Protein AF-A0A9D4HNN9-F1 (afdb_monomer_lite)

Structure (mmCIF, N/CA/C/O backbone):
data_AF-A0A9D4HNN9-F1
#
_entry.id   AF-A0A9D4HNN9-F1
#
loop_
_atom_site.group_PDB
_atom_site.id
_atom_site.type_symbol
_atom_site.label_atom_id
_atom_site.label_alt_id
_atom_site.label_comp_id
_atom_site.label_asym_id
_atom_site.label_entity_id
_atom_site.label_seq_id
_atom_site.pdbx_PDB_ins_code
_atom_site.Cartn_x
_atom_site.Cartn_y
_atom_site.Cartn_z
_atom_site.occupancy
_atom_site.B_iso_or_equiv
_atom_site.auth_seq_id
_atom_site.auth_comp_id
_atom_site.auth_asym_id
_atom_site.auth_atom_id
_atom_site.pdbx_PDB_model_num
ATOM 1 N N . MET A 1 1 ? 90.593 6.067 -93.802 1.00 43.50 1 MET A N 1
ATOM 2 C CA . MET A 1 1 ? 90.592 6.750 -92.489 1.00 43.50 1 MET A CA 1
ATOM 3 C C . MET A 1 1 ? 89.189 7.286 -92.231 1.00 43.50 1 MET A C 1
ATOM 5 O O . MET A 1 1 ? 88.700 7.978 -93.109 1.00 43.50 1 MET A O 1
ATOM 9 N N . HIS A 1 2 ? 88.611 6.970 -91.057 1.00 46.69 2 HIS A N 1
ATOM 10 C CA . HIS A 1 2 ? 87.335 7.466 -90.479 1.00 46.69 2 HIS A CA 1
ATOM 11 C C . HIS A 1 2 ? 86.007 7.156 -91.223 1.00 46.69 2 HIS A C 1
ATOM 13 O O . HIS A 1 2 ? 85.993 7.156 -92.446 1.00 46.69 2 HIS A O 1
ATOM 19 N N . PRO A 1 3 ? 84.842 7.061 -90.536 1.00 52.50 3 PRO A N 1
ATOM 20 C CA . PRO A 1 3 ? 84.505 6.389 -89.262 1.00 52.50 3 PRO A CA 1
ATOM 21 C C . PRO A 1 3 ? 83.253 5.473 -89.366 1.00 52.50 3 PRO A C 1
ATOM 23 O O . PRO A 1 3 ? 82.309 5.783 -90.081 1.00 52.50 3 PRO A O 1
ATOM 26 N N . PHE A 1 4 ? 83.164 4.423 -88.538 1.00 50.00 4 PHE A N 1
ATOM 27 C CA . PHE A 1 4 ? 81.966 3.560 -88.396 1.00 50.00 4 PHE A CA 1
ATOM 28 C C . PHE A 1 4 ? 81.288 3.658 -87.009 1.00 50.00 4 PHE A C 1
ATOM 30 O O . PHE A 1 4 ? 80.649 2.720 -86.549 1.00 50.00 4 PHE A O 1
ATOM 37 N N . ILE A 1 5 ? 81.421 4.794 -86.314 1.00 51.44 5 ILE A N 1
ATOM 38 C CA . ILE A 1 5 ? 80.985 4.935 -84.905 1.00 51.44 5 ILE A CA 1
ATOM 39 C C . ILE A 1 5 ? 79.632 5.675 -84.763 1.00 51.44 5 ILE A C 1
ATOM 41 O O . ILE A 1 5 ? 79.111 5.842 -83.668 1.00 51.44 5 ILE A O 1
ATOM 45 N N . HIS A 1 6 ? 79.004 6.106 -85.860 1.00 51.75 6 HIS A N 1
ATOM 46 C CA . HIS A 1 6 ? 77.867 7.035 -85.792 1.00 51.75 6 HIS A CA 1
ATOM 47 C C . HIS A 1 6 ? 76.426 6.447 -85.756 1.00 51.75 6 HIS A C 1
ATOM 49 O O . HIS A 1 6 ? 75.545 7.170 -85.291 1.00 51.75 6 HIS A O 1
ATOM 55 N N . PRO A 1 7 ? 76.095 5.195 -86.162 1.00 52.34 7 PRO A N 1
ATOM 56 C CA . PRO A 1 7 ? 74.680 4.776 -86.188 1.00 52.34 7 PRO A CA 1
ATOM 57 C C . PRO A 1 7 ? 74.116 4.255 -84.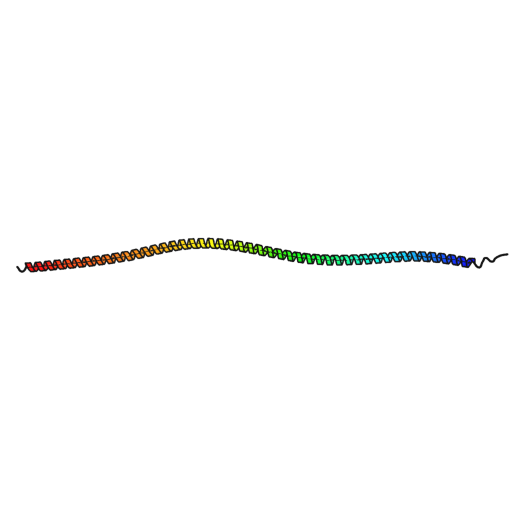852 1.00 52.34 7 PRO A C 1
ATOM 59 O O . PRO A 1 7 ? 72.903 4.242 -84.667 1.00 52.34 7 PRO A O 1
ATOM 62 N N . SER A 1 8 ? 74.961 3.801 -83.922 1.00 57.00 8 SER A N 1
ATOM 63 C CA . SER A 1 8 ? 74.547 2.985 -82.761 1.00 57.00 8 SER A CA 1
ATOM 64 C C . SER A 1 8 ? 74.561 3.716 -81.413 1.00 57.00 8 SER A C 1
ATOM 66 O O . SER A 1 8 ? 73.919 3.272 -80.459 1.00 57.00 8 SER A O 1
ATOM 68 N N . ILE A 1 9 ? 75.234 4.863 -81.318 1.00 57.31 9 ILE A N 1
ATOM 69 C CA . ILE A 1 9 ? 75.340 5.636 -80.069 1.00 57.31 9 ILE A CA 1
ATOM 70 C C . ILE A 1 9 ? 74.068 6.457 -79.817 1.00 57.31 9 ILE A C 1
ATOM 72 O O . ILE A 1 9 ? 73.568 6.508 -78.695 1.00 57.31 9 ILE A O 1
ATOM 76 N N . HIS A 1 10 ? 73.495 7.044 -80.869 1.00 59.66 10 HIS A N 1
ATOM 77 C CA . HIS A 1 10 ? 72.316 7.903 -80.763 1.00 59.66 10 HIS A CA 1
ATOM 78 C C . HIS A 1 10 ? 71.049 7.160 -80.282 1.00 59.66 10 HIS A C 1
ATOM 80 O O . HIS A 1 10 ? 70.405 7.645 -79.349 1.00 59.66 10 HIS A O 1
ATOM 86 N N . PRO A 1 11 ? 70.705 5.960 -80.802 1.00 65.94 11 PRO A N 1
ATOM 87 C CA . PRO A 1 11 ? 69.577 5.188 -80.284 1.00 65.94 11 PRO A CA 1
ATOM 88 C C . PRO A 1 11 ? 69.806 4.740 -78.838 1.00 65.94 11 PRO A C 1
ATOM 90 O O . PRO A 1 11 ? 68.889 4.798 -78.028 1.00 65.94 11 PRO A O 1
ATOM 93 N N . SER A 1 12 ? 71.031 4.344 -78.483 1.00 70.44 12 SER A N 1
ATOM 94 C CA . SER A 1 12 ? 71.366 3.825 -77.150 1.00 70.44 12 SER A CA 1
ATOM 95 C C . SER A 1 12 ? 71.261 4.898 -76.061 1.00 70.44 12 SER A C 1
ATOM 97 O O . SER A 1 12 ? 70.660 4.658 -75.016 1.00 70.44 12 SER A O 1
ATOM 99 N N . ILE A 1 13 ? 71.774 6.105 -76.328 1.00 71.38 13 ILE A N 1
ATOM 100 C CA . ILE A 1 13 ? 71.651 7.253 -75.417 1.00 71.38 13 ILE A CA 1
ATOM 101 C C . ILE A 1 13 ? 70.188 7.685 -75.296 1.00 71.38 13 ILE A C 1
ATOM 103 O O . ILE A 1 13 ? 69.703 7.883 -74.184 1.00 71.38 13 ILE A O 1
ATOM 107 N N . HIS A 1 14 ? 69.463 7.771 -76.416 1.00 74.25 14 HIS A N 1
ATOM 108 C CA . HIS A 1 14 ? 68.037 8.091 -76.401 1.00 74.25 14 HIS A CA 1
ATOM 109 C C . HIS A 1 14 ? 67.243 7.076 -75.570 1.00 74.25 14 HIS A C 1
ATOM 111 O O . HIS A 1 14 ? 66.433 7.461 -74.733 1.00 74.25 14 HIS A O 1
ATOM 117 N N . THR A 1 15 ? 67.513 5.781 -75.744 1.00 73.94 15 THR A N 1
ATOM 118 C CA . THR A 1 15 ? 66.824 4.716 -75.006 1.00 73.94 15 THR A CA 1
ATOM 119 C C . THR A 1 15 ? 67.153 4.771 -73.518 1.00 73.94 15 THR A C 1
ATOM 121 O O . THR A 1 15 ? 66.241 4.643 -72.713 1.00 73.94 15 THR A O 1
ATOM 124 N N . TYR A 1 16 ? 68.413 5.014 -73.139 1.00 80.00 16 TYR A N 1
ATOM 125 C CA . TYR A 1 16 ? 68.833 5.128 -71.738 1.00 80.00 16 TYR A CA 1
ATOM 126 C C . TYR A 1 16 ? 68.235 6.352 -71.037 1.00 80.00 16 TYR A C 1
ATOM 128 O O . TYR A 1 16 ? 67.753 6.249 -69.910 1.00 80.00 16 TYR A O 1
ATOM 136 N N . ILE A 1 17 ? 68.245 7.513 -71.695 1.00 76.06 17 ILE A N 1
ATOM 137 C CA . ILE A 1 17 ? 67.646 8.737 -71.153 1.00 76.06 17 ILE A CA 1
ATOM 138 C C . ILE A 1 17 ? 66.132 8.557 -71.038 1.00 76.06 17 ILE A C 1
ATOM 140 O O . ILE A 1 17 ? 65.565 8.831 -69.984 1.00 76.06 17 ILE A O 1
ATOM 144 N N . HIS A 1 18 ? 65.485 8.038 -72.084 1.00 82.38 18 HIS A N 1
ATOM 145 C CA . HIS A 1 18 ? 64.049 7.794 -72.081 1.00 82.38 18 HIS A CA 1
ATOM 146 C C . HIS A 1 18 ? 63.647 6.805 -70.985 1.00 82.38 18 HIS A C 1
ATOM 148 O O . HIS A 1 18 ? 62.720 7.088 -70.236 1.00 82.38 18 HIS A O 1
ATOM 154 N N . THR A 1 19 ? 64.337 5.669 -70.843 1.00 79.69 19 THR A N 1
ATOM 155 C CA . THR A 1 19 ? 63.993 4.683 -69.811 1.00 79.69 19 THR A CA 1
ATOM 156 C C . THR A 1 19 ? 64.224 5.220 -68.414 1.00 79.69 19 THR A C 1
ATOM 158 O O . THR A 1 19 ? 63.311 5.083 -67.616 1.00 79.69 19 THR A O 1
ATOM 161 N N . ASN A 1 20 ? 65.358 5.869 -68.122 1.00 82.75 20 ASN A N 1
ATOM 162 C CA . ASN A 1 20 ? 65.636 6.400 -66.782 1.00 82.75 20 ASN A CA 1
ATOM 163 C C . ASN A 1 20 ? 64.710 7.553 -66.396 1.00 82.75 20 ASN A C 1
ATOM 165 O O . ASN A 1 20 ? 64.228 7.598 -65.267 1.00 82.75 20 ASN A O 1
ATOM 169 N N . ILE A 1 21 ? 64.436 8.479 -67.319 1.00 80.12 21 ILE A N 1
ATOM 170 C CA . ILE A 1 21 ? 63.484 9.564 -67.064 1.00 80.12 21 ILE A CA 1
ATOM 171 C C . ILE A 1 21 ? 62.084 8.980 -66.886 1.00 80.12 21 ILE A C 1
ATOM 173 O O . ILE A 1 21 ? 61.394 9.341 -65.937 1.00 80.12 21 ILE A O 1
ATOM 177 N N . HIS A 1 22 ? 61.677 8.040 -67.741 1.00 84.12 22 HIS A N 1
ATOM 178 C CA . HIS A 1 22 ? 60.377 7.393 -67.629 1.00 84.12 22 HIS A CA 1
ATOM 179 C C . HIS A 1 22 ? 60.242 6.613 -66.319 1.00 84.12 22 HIS A C 1
ATOM 181 O O . HIS A 1 22 ? 59.242 6.779 -65.634 1.00 84.12 22 HIS A O 1
ATOM 187 N N . THR A 1 23 ? 61.219 5.794 -65.919 1.00 82.31 23 THR A N 1
ATOM 188 C CA . THR A 1 23 ? 61.151 5.070 -64.642 1.00 82.31 23 THR A CA 1
ATOM 189 C C . THR A 1 23 ? 61.208 6.011 -63.457 1.00 82.31 23 THR A C 1
ATOM 191 O O . THR A 1 23 ? 60.440 5.796 -62.528 1.00 82.31 23 THR A O 1
ATOM 194 N N . TYR A 1 24 ? 62.037 7.055 -63.467 1.00 84.75 24 TYR A N 1
ATOM 195 C CA . TYR A 1 24 ? 62.094 8.017 -62.365 1.00 84.75 24 TYR A CA 1
ATOM 196 C C . TYR A 1 24 ? 60.776 8.779 -62.215 1.00 84.75 24 TYR A C 1
ATOM 198 O O . TYR A 1 24 ? 60.197 8.801 -61.133 1.00 84.75 24 TYR A O 1
ATOM 206 N N . ILE A 1 25 ? 60.254 9.340 -63.308 1.00 80.88 25 ILE A N 1
ATOM 207 C CA . ILE A 1 25 ? 58.973 10.049 -63.305 1.00 80.88 25 ILE A CA 1
ATOM 208 C C . ILE A 1 25 ? 57.852 9.092 -62.913 1.00 80.88 25 ILE A C 1
ATOM 210 O O . ILE A 1 25 ? 57.075 9.404 -62.017 1.00 80.88 25 ILE A O 1
ATOM 214 N N . HIS A 1 26 ? 57.786 7.909 -63.524 1.00 85.25 26 HIS A N 1
ATOM 215 C CA . HIS A 1 26 ? 56.746 6.934 -63.226 1.00 85.25 26 HIS A CA 1
ATOM 216 C C . HIS A 1 26 ? 56.812 6.480 -61.771 1.00 85.25 26 HIS A C 1
ATOM 218 O O . HIS A 1 26 ? 55.796 6.491 -61.095 1.00 85.25 26 HIS A O 1
ATOM 224 N N . THR A 1 27 ? 57.978 6.098 -61.251 1.00 83.06 27 THR A N 1
ATOM 225 C CA . THR A 1 27 ? 58.096 5.639 -59.860 1.00 83.06 27 THR A CA 1
ATOM 226 C C . THR A 1 27 ? 57.842 6.762 -58.873 1.00 83.06 27 THR A C 1
ATOM 228 O O . THR A 1 27 ? 57.095 6.539 -57.928 1.00 83.06 27 THR A O 1
ATOM 231 N N . TYR A 1 28 ? 58.377 7.964 -59.088 1.00 84.06 28 TYR A N 1
ATOM 232 C CA . TYR A 1 28 ? 58.162 9.096 -58.190 1.00 84.06 28 TYR A CA 1
ATOM 233 C C . TYR A 1 28 ? 56.698 9.536 -58.183 1.00 84.06 28 TYR A C 1
ATOM 235 O O . TYR A 1 28 ? 56.087 9.617 -57.122 1.00 84.06 28 TYR A O 1
ATOM 243 N N . ILE A 1 29 ? 56.101 9.745 -59.359 1.00 80.81 29 ILE A N 1
ATOM 244 C CA . ILE A 1 29 ? 54.693 10.133 -59.473 1.00 80.81 29 ILE A CA 1
ATOM 245 C C . ILE A 1 29 ? 53.802 9.019 -58.936 1.00 80.81 29 ILE A C 1
ATOM 247 O O . ILE A 1 29 ? 52.932 9.290 -58.117 1.00 80.81 29 ILE A O 1
ATOM 251 N N . HIS A 1 30 ? 54.028 7.767 -59.334 1.00 83.81 30 HIS A N 1
ATOM 252 C CA . HIS A 1 30 ? 53.215 6.651 -58.867 1.00 83.81 30 HIS A CA 1
ATOM 253 C C . HIS A 1 30 ? 53.331 6.483 -57.356 1.00 83.81 30 HIS A C 1
ATOM 255 O O . HIS A 1 30 ? 52.314 6.379 -56.691 1.00 83.81 30 HIS A O 1
ATOM 261 N N . THR A 1 31 ? 54.534 6.471 -56.779 1.00 82.75 31 THR A N 1
ATOM 262 C CA . THR A 1 31 ? 54.685 6.309 -55.326 1.00 82.75 31 THR A CA 1
ATOM 263 C C . THR A 1 31 ? 54.127 7.499 -54.570 1.00 82.75 31 THR A C 1
ATOM 265 O O . THR A 1 31 ? 53.383 7.275 -53.624 1.00 82.75 31 THR A O 1
ATOM 268 N N . TYR A 1 32 ? 54.399 8.736 -54.987 1.00 83.94 32 TYR A N 1
ATOM 269 C CA . TYR A 1 32 ? 53.892 9.928 -54.312 1.00 83.94 32 TYR A CA 1
ATOM 270 C C . TYR A 1 32 ? 52.368 10.017 -54.394 1.00 83.94 32 TYR A C 1
ATOM 272 O O . TYR A 1 32 ? 51.706 10.130 -53.368 1.00 83.94 32 TYR A O 1
ATOM 280 N N . ILE A 1 33 ? 51.796 9.890 -55.593 1.00 80.00 33 ILE A N 1
ATOM 281 C CA . ILE A 1 33 ? 50.345 9.933 -55.787 1.00 80.00 33 ILE A CA 1
ATOM 282 C C . ILE A 1 33 ? 49.691 8.754 -55.078 1.00 80.00 33 ILE A C 1
ATOM 284 O O . ILE A 1 33 ? 48.751 8.958 -54.319 1.00 80.00 33 ILE A O 1
ATOM 288 N N . HIS A 1 34 ? 50.188 7.531 -55.269 1.00 83.56 34 HIS A N 1
ATOM 289 C CA . HIS A 1 34 ? 49.599 6.356 -54.638 1.00 83.56 34 HIS A CA 1
ATOM 290 C C . HIS A 1 34 ? 49.685 6.451 -53.119 1.00 83.56 34 HIS A C 1
ATOM 292 O O . HIS A 1 34 ? 48.681 6.252 -52.455 1.00 83.56 34 HIS A O 1
ATOM 298 N N . THR A 1 35 ? 50.844 6.768 -52.539 1.00 82.88 35 THR A N 1
ATOM 299 C CA . THR A 1 35 ? 50.961 6.866 -51.078 1.00 82.88 35 THR A CA 1
ATOM 300 C C . THR A 1 35 ? 50.148 8.021 -50.533 1.00 82.88 35 THR A C 1
ATOM 302 O O . THR A 1 35 ? 49.407 7.797 -49.586 1.00 82.88 35 THR A O 1
ATOM 305 N N . TYR A 1 36 ? 50.205 9.213 -51.125 1.00 84.31 36 TYR A N 1
ATOM 306 C CA . TYR A 1 36 ? 49.452 10.366 -50.641 1.00 84.31 36 TYR A CA 1
ATOM 307 C C . TYR A 1 36 ? 47.946 10.141 -50.755 1.00 84.31 36 TYR A C 1
ATOM 309 O O . TYR A 1 36 ? 47.238 10.261 -49.763 1.00 84.31 36 TYR A O 1
ATOM 317 N N . ILE A 1 37 ? 47.454 9.740 -51.929 1.00 80.50 37 ILE A N 1
ATOM 318 C CA . ILE A 1 37 ? 46.026 9.490 -52.139 1.00 80.50 37 ILE A CA 1
ATOM 319 C C . ILE A 1 37 ? 45.570 8.313 -51.286 1.00 80.50 37 ILE A C 1
ATOM 321 O O . ILE A 1 37 ? 44.580 8.440 -50.575 1.00 80.50 37 ILE A O 1
ATOM 325 N N . HIS A 1 38 ? 46.284 7.186 -51.302 1.00 83.88 38 HIS A N 1
ATOM 326 C CA . HIS A 1 38 ? 45.887 6.022 -50.519 1.00 83.88 38 HIS A CA 1
ATOM 327 C C . HIS A 1 38 ? 45.909 6.335 -49.028 1.00 83.88 38 HIS A C 1
ATOM 329 O O . HIS A 1 38 ? 44.935 6.052 -48.348 1.00 83.88 38 HIS A O 1
ATOM 335 N N . THR A 1 39 ? 46.977 6.927 -48.490 1.00 83.06 39 THR A N 1
ATOM 336 C CA . THR A 1 39 ? 47.028 7.239 -47.055 1.00 83.06 39 THR A CA 1
ATOM 337 C C . THR A 1 39 ? 46.009 8.296 -46.682 1.00 83.06 39 THR A C 1
ATOM 339 O O . THR A 1 39 ? 45.297 8.081 -45.712 1.00 83.06 39 THR A O 1
ATOM 342 N N . TYR A 1 40 ? 45.865 9.380 -47.442 1.00 84.75 40 TYR A N 1
ATOM 343 C CA . TYR A 1 40 ? 44.905 10.436 -47.137 1.00 84.75 40 TYR A CA 1
ATOM 344 C C . TYR A 1 40 ? 43.467 9.929 -47.220 1.00 84.75 40 TYR A C 1
ATOM 346 O O . TYR A 1 40 ? 42.723 10.054 -46.255 1.00 84.75 40 TYR A O 1
ATOM 354 N N . ILE A 1 41 ? 43.086 9.290 -48.329 1.00 81.44 41 ILE A N 1
ATOM 355 C CA . ILE A 1 41 ? 41.733 8.755 -48.505 1.00 81.44 41 ILE A CA 1
ATOM 356 C C . ILE A 1 41 ? 41.471 7.655 -47.484 1.00 81.44 41 ILE A C 1
ATOM 358 O O . ILE A 1 41 ? 40.455 7.702 -46.801 1.00 81.44 41 ILE A O 1
ATOM 362 N N . HIS A 1 42 ? 42.379 6.689 -47.330 1.00 85.31 42 HIS A N 1
ATOM 363 C CA . HIS A 1 42 ? 42.179 5.600 -46.382 1.00 85.31 42 HIS A CA 1
ATOM 364 C C . HIS A 1 42 ? 42.096 6.128 -44.955 1.00 85.31 42 HIS A C 1
ATOM 366 O O . HIS A 1 42 ? 41.170 5.772 -44.241 1.00 85.31 42 HIS A O 1
ATOM 372 N N . THR A 1 43 ? 43.028 6.972 -44.508 1.00 84.19 43 THR A N 1
ATOM 373 C CA . THR A 1 43 ? 42.989 7.490 -43.133 1.00 84.19 43 THR A CA 1
ATOM 374 C C . THR A 1 43 ? 41.785 8.382 -42.917 1.00 84.19 43 THR A C 1
ATOM 376 O O . THR A 1 43 ? 41.099 8.174 -41.927 1.00 84.19 43 THR A O 1
ATOM 379 N N . TYR A 1 44 ? 41.468 9.301 -43.827 1.00 85.25 44 TYR A N 1
ATOM 380 C CA . TYR A 1 44 ? 40.323 10.194 -43.685 1.00 85.25 44 TYR A CA 1
ATOM 381 C C . TYR A 1 44 ? 39.006 9.424 -43.688 1.00 85.25 44 TYR A C 1
ATOM 383 O O . TYR A 1 44 ? 38.223 9.557 -42.755 1.00 85.25 44 TYR A O 1
ATOM 391 N N . ILE A 1 45 ? 38.778 8.563 -44.683 1.00 82.25 45 ILE A N 1
ATOM 392 C CA . ILE A 1 45 ? 37.548 7.772 -44.772 1.00 82.25 45 ILE A CA 1
ATOM 393 C C . ILE A 1 45 ? 37.462 6.805 -43.597 1.00 82.25 45 ILE A C 1
ATOM 395 O O . ILE A 1 45 ? 36.435 6.766 -42.929 1.00 82.25 45 ILE A O 1
ATOM 399 N N . HIS A 1 46 ? 38.526 6.057 -43.300 1.00 85.38 46 HIS A N 1
ATOM 400 C CA . HIS A 1 46 ? 38.508 5.106 -42.195 1.00 85.38 46 HIS A CA 1
ATOM 401 C C . HIS A 1 46 ? 38.286 5.821 -40.868 1.00 85.38 46 HIS A C 1
ATOM 403 O O . HIS A 1 46 ? 37.406 5.426 -40.120 1.00 85.38 46 HIS A O 1
ATOM 409 N N . THR A 1 47 ? 39.042 6.875 -40.553 1.00 84.44 47 THR A N 1
ATOM 410 C CA . THR A 1 47 ? 38.859 7.588 -39.282 1.00 84.44 47 THR A CA 1
ATOM 411 C C . THR A 1 47 ? 37.504 8.258 -39.219 1.00 84.44 47 THR A C 1
ATOM 413 O O . THR A 1 47 ? 36.828 8.073 -38.218 1.00 84.44 47 THR A O 1
ATOM 416 N N . TYR A 1 48 ? 37.054 8.959 -40.257 1.00 85.81 48 TYR A N 1
ATOM 417 C CA . TYR A 1 48 ? 35.760 9.632 -40.250 1.00 85.81 48 TYR A CA 1
ATOM 418 C C . TYR A 1 48 ? 34.609 8.636 -40.120 1.00 85.81 48 TYR A C 1
ATOM 420 O O . TYR A 1 48 ? 33.808 8.750 -39.200 1.00 85.81 48 TYR A O 1
ATOM 428 N N . ILE A 1 49 ? 34.558 7.614 -40.978 1.00 83.12 49 ILE A N 1
ATOM 429 C CA . ILE A 1 49 ? 33.494 6.609 -40.945 1.00 83.12 49 ILE A CA 1
ATOM 430 C C . ILE A 1 49 ? 33.559 5.816 -39.645 1.00 83.12 49 ILE A C 1
ATOM 432 O O . ILE A 1 49 ? 32.546 5.697 -38.964 1.00 83.12 49 ILE A O 1
ATOM 436 N N . HIS A 1 50 ? 34.730 5.306 -39.262 1.00 86.75 50 HIS A N 1
ATOM 437 C CA . HIS A 1 50 ? 34.859 4.519 -38.042 1.00 86.75 50 HIS A CA 1
ATOM 438 C C . HIS A 1 50 ? 34.509 5.356 -36.817 1.00 86.75 50 HIS A C 1
ATOM 440 O O . HIS A 1 50 ? 33.717 4.912 -35.999 1.00 86.75 50 HIS A O 1
ATOM 446 N N . THR A 1 51 ? 35.067 6.558 -36.659 1.00 85.62 51 THR A N 1
ATOM 447 C CA . THR A 1 51 ? 34.768 7.386 -35.483 1.00 85.62 51 THR A CA 1
ATOM 448 C C . THR A 1 51 ? 33.319 7.825 -35.477 1.00 85.62 51 THR A C 1
ATOM 450 O O . THR A 1 51 ? 32.684 7.676 -34.443 1.00 85.62 51 THR A O 1
ATOM 453 N N . TYR A 1 52 ? 32.761 8.285 -36.595 1.00 86.75 52 TYR A N 1
ATOM 454 C CA . TYR A 1 52 ? 31.374 8.731 -36.657 1.00 86.75 52 TYR A CA 1
ATOM 455 C C . TYR A 1 52 ? 30.403 7.584 -36.390 1.00 86.75 52 TYR A C 1
ATOM 457 O O . TYR A 1 52 ? 29.570 7.686 -35.497 1.00 86.75 52 TYR A O 1
ATOM 465 N N . ILE A 1 53 ? 30.541 6.462 -37.100 1.00 83.19 53 ILE A N 1
ATOM 466 C CA . ILE A 1 53 ? 29.662 5.305 -36.919 1.00 83.19 53 ILE A CA 1
ATOM 467 C C . ILE A 1 53 ? 29.838 4.726 -35.520 1.00 83.19 53 ILE A C 1
ATOM 469 O O . ILE A 1 53 ? 28.846 4.516 -34.829 1.00 83.19 53 ILE A O 1
ATOM 473 N N . HIS A 1 54 ? 31.074 4.507 -35.066 1.00 87.56 54 HIS A N 1
ATOM 474 C CA . HIS A 1 54 ? 31.316 3.957 -33.737 1.00 87.56 54 HIS A CA 1
ATOM 475 C C . HIS A 1 54 ? 30.774 4.885 -32.656 1.00 87.56 54 HIS A C 1
ATOM 477 O O . HIS A 1 54 ? 30.050 4.428 -31.784 1.00 87.56 54 HIS A O 1
ATOM 483 N N . THR A 1 55 ? 31.087 6.182 -32.691 1.00 86.06 55 THR A N 1
ATOM 484 C CA . THR A 1 55 ? 30.599 7.115 -31.666 1.00 86.06 55 THR A CA 1
ATOM 485 C C . THR A 1 55 ? 29.092 7.254 -31.721 1.00 86.06 55 THR A C 1
ATOM 487 O O . THR A 1 55 ? 28.475 7.162 -30.669 1.00 86.06 55 THR A O 1
ATOM 490 N N . TYR A 1 56 ? 28.482 7.400 -32.896 1.00 87.31 56 TYR A N 1
ATOM 491 C CA . TYR A 1 56 ? 27.035 7.531 -33.027 1.00 87.31 56 TYR A CA 1
ATOM 492 C C . TYR A 1 56 ? 26.310 6.272 -32.558 1.00 87.31 56 TYR A C 1
ATOM 494 O O . TYR A 1 56 ? 25.447 6.353 -31.692 1.00 87.31 56 TYR A O 1
ATOM 502 N N . ILE A 1 57 ? 26.695 5.098 -33.064 1.00 84.25 57 ILE A N 1
ATOM 503 C CA . ILE A 1 57 ? 26.072 3.830 -32.677 1.00 84.25 57 ILE A CA 1
ATOM 504 C C . ILE A 1 57 ? 26.315 3.558 -31.197 1.00 84.25 57 ILE A C 1
ATOM 506 O O . ILE A 1 57 ? 25.366 3.275 -30.475 1.00 84.25 57 ILE A O 1
ATOM 510 N N . HIS A 1 58 ? 27.555 3.680 -30.720 1.00 88.19 58 HIS A N 1
ATOM 511 C CA . HIS A 1 58 ? 27.871 3.438 -29.318 1.00 88.19 58 HIS A CA 1
ATOM 512 C C . HIS A 1 58 ? 27.110 4.402 -28.414 1.00 88.19 58 HIS A C 1
ATOM 514 O O . HIS A 1 58 ? 26.461 3.957 -27.479 1.00 88.19 58 HIS A O 1
ATOM 520 N N . THR A 1 59 ? 27.150 5.711 -28.675 1.00 86.69 59 THR A N 1
ATOM 521 C CA . THR A 1 59 ? 26.442 6.683 -27.832 1.00 86.69 59 THR A CA 1
ATOM 522 C C . THR A 1 59 ? 24.942 6.493 -27.909 1.00 86.69 59 THR A C 1
ATOM 524 O O . THR A 1 59 ? 24.321 6.456 -26.856 1.00 86.69 59 THR A O 1
ATOM 527 N N . TYR A 1 60 ? 24.355 6.309 -29.090 1.00 87.44 60 TYR A N 1
ATOM 528 C CA . TYR A 1 60 ? 22.916 6.119 -29.240 1.00 87.44 60 TYR A CA 1
ATOM 529 C C . TYR A 1 60 ? 22.445 4.835 -28.562 1.00 87.44 60 TYR A C 1
ATOM 531 O O . TYR A 1 60 ? 21.553 4.883 -27.723 1.00 87.44 60 TYR A O 1
ATOM 539 N N . ILE A 1 61 ? 23.074 3.696 -28.859 1.00 84.44 61 ILE A N 1
ATOM 540 C CA . ILE A 1 61 ? 22.705 2.411 -28.260 1.00 84.44 61 ILE A CA 1
ATOM 541 C C . ILE A 1 61 ? 22.952 2.448 -26.757 1.00 84.44 61 ILE A C 1
ATOM 543 O O . ILE A 1 61 ? 22.056 2.104 -25.994 1.00 84.44 61 ILE A O 1
ATOM 547 N N . HIS A 1 62 ? 24.129 2.895 -26.314 1.00 88.00 62 HIS A N 1
ATOM 548 C CA . HIS A 1 62 ? 24.440 2.962 -24.891 1.00 88.00 62 HIS A CA 1
ATOM 549 C C . HIS A 1 62 ? 23.469 3.888 -24.170 1.00 88.00 62 HIS A C 1
ATOM 551 O O . HIS A 1 62 ? 22.875 3.478 -23.185 1.00 88.00 62 HIS A O 1
ATOM 557 N N . THR A 1 63 ? 23.267 5.121 -24.640 1.00 86.88 63 THR A N 1
ATOM 558 C CA . THR A 1 63 ? 22.350 6.053 -23.972 1.00 86.88 63 THR A CA 1
ATOM 559 C C . THR A 1 63 ? 20.923 5.551 -24.020 1.00 86.88 63 THR A C 1
ATOM 561 O O . THR A 1 63 ? 20.296 5.529 -22.972 1.00 86.88 63 THR A O 1
ATOM 564 N N . TYR A 1 64 ? 20.414 5.090 -25.160 1.00 87.56 64 TYR A N 1
ATOM 565 C CA . TYR A 1 64 ? 19.041 4.608 -25.270 1.00 87.56 64 TYR A CA 1
ATOM 566 C C . TYR A 1 64 ? 18.805 3.377 -24.399 1.00 87.56 64 TYR A C 1
ATOM 568 O O . TYR A 1 64 ? 17.914 3.391 -23.559 1.00 87.56 64 TYR A O 1
ATOM 576 N N . ILE A 1 65 ? 19.632 2.338 -24.535 1.00 84.06 65 ILE A N 1
ATOM 577 C CA . ILE A 1 65 ? 19.484 1.106 -23.757 1.00 84.06 65 ILE A CA 1
ATOM 578 C C . ILE A 1 65 ? 19.706 1.392 -22.277 1.00 84.06 65 ILE A C 1
ATOM 580 O O . ILE A 1 65 ? 18.872 1.010 -21.463 1.00 84.06 65 ILE A O 1
ATOM 584 N N . HIS A 1 66 ? 20.784 2.088 -21.912 1.00 88.31 66 HIS A N 1
ATOM 585 C CA . HIS A 1 66 ? 21.060 2.394 -20.513 1.00 88.31 66 HIS A CA 1
ATOM 586 C C . HIS A 1 66 ? 19.944 3.242 -19.917 1.00 88.31 66 HIS A C 1
ATOM 588 O O . HIS A 1 66 ? 19.421 2.887 -18.872 1.00 88.31 66 HIS A O 1
ATOM 594 N N . THR A 1 67 ? 19.549 4.346 -20.555 1.00 86.31 67 THR A N 1
ATOM 595 C CA . THR A 1 67 ? 18.494 5.207 -20.004 1.00 86.31 67 THR A CA 1
ATOM 596 C C . THR A 1 67 ? 17.165 4.485 -19.961 1.00 86.31 67 THR A C 1
ATOM 598 O O . THR A 1 67 ? 16.536 4.527 -18.913 1.00 86.31 67 THR A O 1
ATOM 601 N N . TYR A 1 68 ? 16.755 3.778 -21.013 1.00 87.38 68 TYR A N 1
ATOM 602 C CA . TYR A 1 68 ? 15.484 3.061 -21.042 1.00 87.38 68 TYR A CA 1
ATOM 603 C C . TYR A 1 68 ? 15.448 1.939 -20.009 1.00 87.38 68 TYR A C 1
ATOM 605 O O . TYR A 1 68 ? 14.547 1.908 -19.181 1.00 87.38 68 TYR A O 1
ATOM 613 N N . ILE A 1 69 ? 16.447 1.053 -19.997 1.00 84.44 69 ILE A N 1
ATOM 614 C CA . ILE A 1 69 ? 16.504 -0.057 -19.043 1.00 84.44 69 ILE A CA 1
ATOM 615 C C . ILE A 1 69 ? 16.634 0.481 -17.623 1.00 84.44 69 ILE A C 1
ATOM 617 O O . ILE A 1 69 ? 15.868 0.073 -16.757 1.00 84.44 69 ILE A O 1
ATOM 621 N N . HIS A 1 70 ? 17.554 1.414 -17.374 1.00 88.81 70 HIS A N 1
ATOM 622 C CA . HIS A 1 70 ? 17.732 1.984 -16.045 1.00 88.81 70 HIS A CA 1
ATOM 623 C C . HIS A 1 70 ? 16.457 2.675 -15.581 1.00 88.81 70 HIS A C 1
ATOM 625 O O . HIS A 1 70 ? 15.979 2.373 -14.499 1.00 88.81 70 HIS A O 1
ATOM 631 N N . THR A 1 71 ? 15.874 3.578 -16.373 1.00 87.44 71 THR A N 1
ATOM 632 C CA . THR A 1 71 ? 14.652 4.280 -15.961 1.00 87.44 71 THR A CA 1
ATOM 633 C C . THR A 1 71 ? 13.490 3.322 -15.807 1.00 87.44 71 THR A C 1
ATOM 635 O O . THR A 1 71 ? 12.837 3.387 -14.776 1.00 87.44 71 THR A O 1
ATOM 638 N N . TYR A 1 72 ? 13.248 2.407 -16.742 1.00 88.81 72 TYR A N 1
ATOM 639 C CA . TYR A 1 72 ? 12.140 1.461 -16.653 1.00 88.81 72 TYR A CA 1
ATOM 640 C C . TYR A 1 72 ? 12.289 0.529 -15.453 1.00 88.81 72 TYR A C 1
ATOM 642 O O . TYR A 1 72 ? 11.388 0.453 -14.625 1.00 88.81 72 TYR A O 1
ATOM 650 N N . ILE A 1 73 ? 13.439 -0.133 -15.306 1.00 85.19 73 ILE A N 1
ATOM 651 C CA . ILE A 1 73 ? 13.681 -1.054 -14.192 1.00 85.19 73 ILE A CA 1
ATOM 652 C C . ILE A 1 73 ? 13.674 -0.292 -12.873 1.00 85.19 73 ILE A C 1
ATOM 654 O O . ILE A 1 73 ? 12.975 -0.698 -11.950 1.00 85.19 73 ILE A O 1
ATOM 658 N N . HIS A 1 74 ? 14.403 0.822 -12.774 1.00 89.25 74 HIS A N 1
ATOM 659 C CA . HIS A 1 74 ? 14.444 1.611 -11.550 1.00 89.25 74 HIS A CA 1
ATOM 660 C C . HIS A 1 74 ? 13.052 2.114 -11.187 1.00 89.25 74 HIS A C 1
ATOM 662 O O . HIS A 1 74 ? 12.619 1.906 -10.064 1.00 89.25 74 HIS A O 1
ATOM 668 N N . THR A 1 75 ? 12.326 2.749 -12.110 1.00 87.94 75 THR A N 1
ATOM 669 C CA . THR A 1 75 ? 10.986 3.270 -11.812 1.00 87.94 75 THR A CA 1
ATOM 670 C C . THR A 1 75 ? 10.019 2.151 -11.487 1.00 87.94 75 THR A C 1
ATOM 672 O O . THR A 1 75 ? 9.341 2.266 -10.476 1.00 87.94 75 THR A O 1
ATOM 675 N N . TYR A 1 76 ? 9.978 1.061 -12.253 1.00 89.62 76 TYR A N 1
ATOM 676 C CA . TYR A 1 76 ? 9.074 -0.057 -12.000 1.00 89.62 76 TYR A CA 1
ATOM 677 C C . TYR A 1 76 ? 9.374 -0.737 -10.666 1.00 89.62 76 TYR A C 1
ATOM 679 O O . TYR A 1 76 ? 8.486 -0.861 -9.831 1.00 89.62 76 TYR A O 1
ATOM 687 N N . ILE A 1 77 ? 10.627 -1.130 -10.424 1.00 85.94 77 ILE A N 1
ATOM 688 C CA . ILE A 1 77 ? 11.021 -1.790 -9.176 1.00 85.94 77 ILE A CA 1
ATOM 689 C C . ILE A 1 77 ? 10.832 -0.840 -7.999 1.00 85.94 77 ILE A C 1
ATOM 691 O O . ILE A 1 77 ? 10.215 -1.227 -7.010 1.00 85.94 77 ILE A O 1
ATOM 695 N N . HIS A 1 78 ? 11.315 0.400 -8.096 1.00 89.75 78 HIS A N 1
ATOM 696 C CA . HIS A 1 78 ? 11.172 1.374 -7.020 1.00 89.75 78 HIS A CA 1
ATOM 697 C C . HIS A 1 78 ? 9.700 1.638 -6.731 1.00 89.75 78 HIS A C 1
ATOM 699 O O . HIS A 1 78 ? 9.290 1.525 -5.586 1.00 89.75 78 HIS A O 1
ATOM 705 N N . THR A 1 79 ? 8.884 1.960 -7.737 1.00 88.44 79 THR A N 1
ATOM 706 C CA . THR A 1 79 ? 7.458 2.226 -7.511 1.00 88.44 79 THR A CA 1
ATOM 707 C C . THR A 1 79 ? 6.741 0.996 -6.996 1.00 88.44 79 THR A C 1
ATOM 709 O O . THR A 1 79 ? 6.046 1.123 -5.999 1.00 88.44 79 THR A O 1
ATOM 712 N N . TYR A 1 80 ? 6.935 -0.185 -7.578 1.00 89.62 80 TYR A N 1
ATOM 713 C CA . TYR A 1 80 ? 6.275 -1.407 -7.129 1.00 89.62 80 TYR A CA 1
ATOM 714 C C . TYR A 1 80 ? 6.663 -1.764 -5.694 1.00 89.62 80 TYR A C 1
ATOM 716 O O . TYR A 1 80 ? 5.793 -1.906 -4.843 1.00 89.62 80 TYR A O 1
ATOM 724 N N . ILE A 1 81 ? 7.961 -1.849 -5.393 1.00 86.12 81 ILE A N 1
ATOM 725 C CA . ILE A 1 81 ? 8.439 -2.204 -4.054 1.00 86.12 81 ILE A CA 1
ATOM 726 C C . ILE A 1 81 ? 8.042 -1.127 -3.051 1.00 86.12 81 ILE A C 1
ATOM 728 O O . ILE A 1 81 ? 7.485 -1.452 -2.007 1.00 86.12 81 ILE A O 1
ATOM 732 N N . HIS A 1 82 ? 8.284 0.148 -3.358 1.00 90.38 82 HIS A N 1
ATOM 733 C CA . HIS A 1 82 ? 7.941 1.240 -2.455 1.00 90.38 82 HIS A CA 1
ATOM 734 C C . HIS A 1 82 ? 6.437 1.281 -2.202 1.00 90.38 82 HIS A C 1
ATOM 736 O O . HIS A 1 82 ? 6.024 1.321 -1.051 1.00 90.38 82 HIS A O 1
ATOM 742 N N . THR A 1 83 ? 5.603 1.252 -3.245 1.00 88.19 83 THR A N 1
ATOM 743 C CA . THR A 1 83 ? 4.145 1.293 -3.068 1.00 88.19 83 THR A CA 1
ATOM 744 C C . THR A 1 83 ? 3.643 0.060 -2.347 1.00 88.19 83 THR A C 1
ATOM 746 O O . THR A 1 83 ? 2.869 0.225 -1.414 1.00 88.19 83 THR A O 1
ATOM 749 N N . TYR A 1 84 ? 4.103 -1.143 -2.693 1.00 89.38 84 TYR A N 1
ATOM 750 C CA . TYR A 1 84 ? 3.685 -2.377 -2.034 1.00 89.38 84 TYR A CA 1
ATOM 751 C C . TYR A 1 84 ? 4.089 -2.394 -0.562 1.00 89.38 84 TYR A C 1
ATOM 753 O O . TYR A 1 84 ? 3.242 -2.591 0.301 1.00 89.38 84 TYR A O 1
ATOM 761 N N . ILE A 1 85 ? 5.361 -2.130 -0.252 1.00 86.31 85 ILE A N 1
ATOM 762 C CA . ILE A 1 85 ? 5.851 -2.116 1.129 1.00 86.31 85 ILE A CA 1
ATOM 763 C C . ILE A 1 85 ? 5.165 -1.003 1.913 1.00 86.31 85 ILE A C 1
ATOM 765 O O . ILE A 1 85 ? 4.658 -1.258 3.001 1.00 86.31 85 ILE A O 1
ATOM 769 N N . HIS A 1 86 ? 5.106 0.212 1.366 1.00 89.88 86 HIS A N 1
ATOM 770 C CA . HIS A 1 86 ? 4.458 1.334 2.032 1.00 89.88 86 HIS A CA 1
ATOM 771 C C . HIS A 1 86 ? 2.984 1.034 2.283 1.00 89.88 86 HIS A C 1
ATOM 773 O O . HIS A 1 86 ? 2.535 1.164 3.411 1.00 89.88 86 HIS A O 1
ATOM 779 N N . THR A 1 87 ? 2.222 0.611 1.271 1.00 88.19 87 THR A N 1
ATOM 780 C CA . THR A 1 87 ? 0.797 0.305 1.452 1.00 88.19 87 THR A CA 1
ATOM 781 C C . T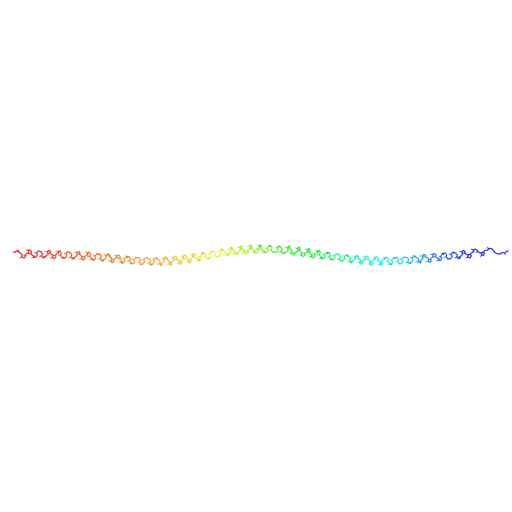HR A 1 87 ? 0.598 -0.856 2.404 1.00 88.19 87 THR A C 1
ATOM 783 O O . THR A 1 87 ? -0.193 -0.703 3.323 1.00 88.19 87 THR A O 1
ATOM 786 N N . TYR A 1 88 ? 1.322 -1.966 2.262 1.00 89.19 88 TYR A N 1
ATOM 787 C CA . TYR A 1 88 ? 1.194 -3.123 3.146 1.00 89.19 88 TYR A CA 1
ATOM 788 C C . TYR A 1 88 ? 1.527 -2.770 4.596 1.00 89.19 88 TYR A C 1
ATOM 790 O O . TYR A 1 88 ? 0.707 -2.984 5.483 1.00 89.19 88 TYR A O 1
ATOM 798 N N . ILE A 1 89 ? 2.695 -2.173 4.847 1.00 86.12 89 ILE A N 1
ATOM 799 C CA . ILE A 1 89 ? 3.114 -1.794 6.199 1.00 86.12 89 ILE A CA 1
ATOM 800 C C . ILE A 1 89 ? 2.180 -0.729 6.764 1.00 86.12 89 ILE A C 1
ATOM 802 O O . ILE A 1 89 ? 1.695 -0.887 7.881 1.00 86.12 89 ILE A O 1
ATOM 806 N N . HIS A 1 90 ? 1.897 0.334 6.008 1.00 89.31 90 HIS A N 1
ATOM 807 C CA . HIS A 1 90 ? 1.024 1.408 6.468 1.00 89.31 90 HIS A CA 1
ATOM 808 C C . HIS A 1 90 ? -0.364 0.869 6.785 1.00 89.31 90 HIS A C 1
ATOM 810 O O . HIS A 1 90 ? -0.852 1.086 7.882 1.00 89.31 90 HIS A O 1
ATOM 816 N N . THR A 1 91 ? -1.004 0.146 5.864 1.00 88.00 91 THR A N 1
ATOM 817 C CA . THR A 1 91 ? -2.339 -0.415 6.107 1.00 88.00 91 THR A CA 1
ATOM 818 C C . THR A 1 91 ? -2.326 -1.408 7.250 1.00 88.00 91 THR A C 1
ATOM 820 O O . THR A 1 91 ? -3.178 -1.284 8.117 1.00 88.00 91 THR A O 1
ATOM 823 N N . TYR A 1 92 ? -1.374 -2.338 7.316 1.00 88.94 92 TYR A N 1
ATOM 824 C CA . TYR A 1 92 ? -1.326 -3.337 8.379 1.00 88.94 92 TYR A CA 1
ATOM 825 C C . TYR A 1 92 ? -1.103 -2.694 9.746 1.00 88.94 92 TYR A C 1
ATOM 827 O O . TYR A 1 92 ? -1.883 -2.919 10.664 1.00 88.94 92 TYR A O 1
ATOM 835 N N . ILE A 1 93 ? -0.085 -1.842 9.880 1.00 85.62 93 ILE A N 1
ATOM 836 C CA . ILE A 1 93 ? 0.216 -1.164 11.144 1.00 85.62 93 ILE A CA 1
ATOM 837 C C . ILE A 1 93 ? -0.916 -0.210 11.512 1.00 85.62 93 ILE A C 1
ATOM 839 O O . ILE A 1 93 ? -1.397 -0.257 12.639 1.00 85.62 93 ILE A O 1
ATOM 843 N N . HIS A 1 94 ? -1.378 0.625 10.580 1.00 88.75 94 HIS A N 1
ATOM 844 C CA . HIS A 1 94 ? -2.467 1.559 10.841 1.00 88.75 94 HIS A CA 1
ATOM 845 C C . HIS A 1 94 ? -3.736 0.813 11.235 1.00 88.75 94 HIS A C 1
ATOM 847 O O . HIS A 1 94 ? -4.327 1.141 12.252 1.00 88.75 94 HIS A O 1
ATOM 853 N N . THR A 1 95 ? -4.165 -0.198 10.475 1.00 87.00 95 THR A N 1
ATOM 854 C CA . THR A 1 95 ? -5.377 -0.956 10.815 1.00 87.00 95 THR A CA 1
ATOM 855 C C . THR A 1 95 ? -5.206 -1.710 12.117 1.00 87.00 95 THR A C 1
ATOM 857 O O . THR A 1 95 ? -6.104 -1.622 12.940 1.00 87.00 95 THR A O 1
ATOM 860 N N . TYR A 1 96 ? -4.080 -2.378 12.362 1.00 87.94 96 TYR A N 1
ATOM 861 C CA . TYR A 1 96 ? -3.850 -3.106 13.607 1.00 87.94 96 TYR A CA 1
ATOM 862 C C . TYR A 1 96 ? -3.834 -2.169 14.813 1.00 87.94 96 TYR A C 1
ATOM 864 O O . TYR A 1 96 ? -4.593 -2.371 15.752 1.00 87.94 96 TYR A O 1
ATOM 872 N N . ILE A 1 97 ? -3.026 -1.107 14.778 1.00 85.12 97 ILE A N 1
ATOM 873 C CA . ILE A 1 97 ? -2.935 -0.138 15.874 1.00 85.12 97 ILE A CA 1
ATOM 874 C C . ILE A 1 97 ? -4.269 0.577 16.055 1.00 85.12 97 ILE A C 1
ATOM 876 O O . ILE A 1 97 ? -4.772 0.633 17.171 1.00 85.12 97 ILE A O 1
ATOM 880 N N . HIS A 1 98 ? -4.866 1.094 14.980 1.00 88.31 98 HIS A N 1
ATOM 881 C CA . HIS A 1 98 ? -6.143 1.790 15.060 1.00 88.31 98 HIS A CA 1
ATOM 882 C C . HIS A 1 98 ? -7.224 0.860 15.591 1.00 88.31 98 HIS A C 1
ATOM 884 O O . HIS A 1 98 ? -7.886 1.217 16.550 1.00 88.31 98 HIS A O 1
ATOM 890 N N . THR A 1 99 ? -7.412 -0.332 15.022 1.00 86.44 99 THR A N 1
ATOM 891 C CA . THR A 1 99 ? -8.444 -1.258 15.506 1.00 86.44 99 THR A CA 1
ATOM 892 C C . THR A 1 99 ? -8.162 -1.705 16.923 1.00 86.44 99 THR A C 1
ATOM 894 O O . THR A 1 99 ? -9.072 -1.613 17.731 1.00 86.44 99 THR A O 1
ATOM 897 N N . TYR A 1 100 ? -6.943 -2.109 17.271 1.00 86.94 100 TYR A N 1
ATOM 898 C CA . TYR A 1 100 ? -6.617 -2.556 18.622 1.00 86.94 100 TYR A CA 1
ATOM 899 C C . TYR A 1 100 ? -6.808 -1.438 19.644 1.00 86.94 100 TYR A C 1
ATOM 901 O O . TYR A 1 100 ? -7.544 -1.617 20.606 1.00 86.94 100 TYR A O 1
ATOM 909 N N . ILE A 1 101 ? -6.211 -0.265 19.426 1.00 84.81 101 ILE A N 1
ATOM 910 C CA . ILE A 1 101 ? -6.322 0.862 20.355 1.00 84.81 101 ILE A CA 1
ATOM 911 C C . ILE A 1 101 ? -7.757 1.373 20.396 1.00 84.81 101 ILE A C 1
ATOM 913 O O . ILE A 1 101 ? -8.303 1.531 21.483 1.00 84.81 101 ILE A O 1
ATOM 917 N N . HIS A 1 102 ? -8.390 1.606 19.245 1.00 87.50 102 HIS A N 1
ATOM 918 C CA . HIS A 1 102 ? -9.766 2.089 19.200 1.00 87.50 102 HIS A CA 1
ATOM 919 C C . HIS A 1 102 ? -10.698 1.089 19.868 1.00 87.50 102 HIS A C 1
ATOM 921 O O . HIS A 1 102 ? -11.439 1.476 20.755 1.00 87.50 102 HIS A O 1
ATOM 927 N N . THR A 1 103 ? -10.671 -0.191 19.490 1.00 85.31 103 THR A N 1
ATOM 928 C CA . THR A 1 103 ? -11.556 -1.187 20.106 1.00 85.31 103 THR A CA 1
ATOM 929 C C . THR A 1 103 ? -11.242 -1.362 21.575 1.00 85.31 103 THR A C 1
ATOM 931 O O . THR A 1 103 ? -12.178 -1.314 22.355 1.00 85.31 103 THR A O 1
ATOM 934 N N . TYR A 1 104 ? -9.982 -1.482 21.990 1.00 86.12 104 TYR A N 1
ATOM 935 C CA . TYR A 1 104 ? -9.632 -1.650 23.397 1.00 86.12 104 TYR A CA 1
ATOM 936 C C . TYR A 1 104 ? -10.048 -0.440 24.229 1.00 86.12 104 TYR A C 1
ATOM 938 O O . TYR A 1 104 ? -10.782 -0.594 25.194 1.00 86.12 104 TYR A O 1
ATOM 946 N N . ILE A 1 105 ? -9.646 0.772 23.840 1.00 83.88 105 ILE A N 1
ATOM 947 C CA . ILE A 1 105 ? -9.982 1.992 24.580 1.00 83.88 105 ILE A CA 1
ATOM 948 C C . ILE A 1 105 ? -11.484 2.239 24.533 1.00 83.88 105 ILE A C 1
ATOM 950 O O . ILE A 1 105 ? -12.088 2.445 25.580 1.00 83.88 105 ILE A O 1
ATOM 954 N N . HIS A 1 106 ? -12.102 2.196 23.352 1.00 86.75 106 HIS A N 1
ATOM 955 C CA . HIS A 1 106 ? -13.536 2.418 23.220 1.00 86.75 106 HIS A CA 1
ATOM 956 C C . HIS A 1 106 ? -14.303 1.380 24.023 1.00 86.75 106 HIS A C 1
ATOM 958 O O . HIS A 1 106 ? -15.102 1.759 24.861 1.00 86.75 106 HIS A O 1
ATOM 964 N N . THR A 1 107 ? -14.069 0.082 23.824 1.00 84.69 107 THR A N 1
ATOM 965 C CA . THR A 1 107 ? -14.809 -0.945 24.566 1.00 84.69 107 THR A CA 1
ATOM 966 C C . THR A 1 107 ? -14.517 -0.869 26.050 1.00 84.69 107 THR A C 1
ATOM 968 O O . THR A 1 107 ? -15.473 -0.841 26.808 1.00 84.69 107 THR A O 1
ATOM 971 N N . TYR A 1 108 ? -13.265 -0.763 26.489 1.00 85.62 108 TYR A N 1
ATOM 972 C CA . TYR A 1 108 ? -12.936 -0.722 27.910 1.00 85.62 108 TYR A CA 1
ATOM 973 C C . TYR A 1 108 ? -13.509 0.521 28.585 1.00 85.62 108 TYR A C 1
ATOM 975 O O . TYR A 1 108 ? -14.230 0.397 29.566 1.00 85.62 108 TYR A O 1
ATOM 983 N N . ILE A 1 109 ? -13.256 1.716 28.048 1.00 83.62 109 ILE A N 1
ATOM 984 C CA . ILE A 1 109 ? -13.749 2.961 28.643 1.00 83.62 109 ILE A CA 1
ATOM 985 C C . ILE A 1 109 ? -15.265 3.039 28.530 1.00 83.62 109 ILE A C 1
ATOM 987 O O . ILE A 1 109 ? -15.921 3.322 29.527 1.00 83.62 109 ILE A O 1
ATOM 991 N N . HIS A 1 110 ? -15.840 2.768 27.356 1.00 86.00 110 HIS A N 1
ATOM 992 C CA . HIS A 1 110 ? -17.288 2.803 27.184 1.00 86.00 110 HIS A CA 1
ATOM 993 C C . HIS A 1 110 ? -17.948 1.786 28.101 1.00 86.00 110 HIS A C 1
ATOM 995 O O . HIS A 1 110 ? -18.832 2.162 28.851 1.00 86.00 110 HIS A O 1
ATOM 1001 N N . THR A 1 111 ? -17.532 0.517 28.094 1.00 84.81 111 THR A N 1
ATOM 1002 C CA . THR A 1 111 ? -18.147 -0.487 28.972 1.00 84.81 111 THR A CA 1
ATOM 1003 C C . THR A 1 111 ? -17.919 -0.148 30.429 1.00 84.81 111 THR A C 1
ATOM 1005 O O . THR A 1 111 ? -18.890 -0.167 31.166 1.00 84.81 111 THR A O 1
ATOM 1008 N N . TYR A 1 112 ? -16.718 0.234 30.857 1.00 85.44 112 TYR A N 1
ATOM 1009 C CA . TYR A 1 112 ? -16.451 0.558 32.255 1.00 85.44 112 TYR A CA 1
ATOM 1010 C C . TYR A 1 112 ? -17.249 1.773 32.720 1.00 85.44 112 TYR A C 1
ATOM 1012 O O . TYR A 1 112 ? -17.969 1.685 33.704 1.00 85.44 112 TYR A O 1
ATOM 1020 N N . ILE A 1 113 ? -17.186 2.894 31.998 1.00 83.94 113 ILE A N 1
ATOM 1021 C CA . ILE A 1 113 ? -17.910 4.114 32.367 1.00 83.94 113 ILE A CA 1
ATOM 1022 C C . ILE A 1 113 ? -19.413 3.893 32.244 1.00 83.94 113 ILE A C 1
ATOM 1024 O O . ILE A 1 113 ? -20.141 4.209 33.178 1.00 83.94 113 ILE A O 1
ATOM 1028 N N . HIS A 1 114 ? -19.891 3.333 31.132 1.00 86.00 114 HIS A N 1
ATOM 1029 C CA . HIS A 1 114 ? -21.313 3.073 30.944 1.00 86.00 114 HIS A CA 1
ATOM 1030 C C . HIS A 1 114 ? -21.823 2.113 32.009 1.00 86.00 114 HIS A C 1
ATOM 1032 O O . HIS A 1 114 ? -22.812 2.417 32.654 1.00 86.00 114 HIS A O 1
ATOM 1038 N N . THR A 1 115 ? -21.168 0.972 32.236 1.00 84.75 115 THR A N 1
ATOM 1039 C CA . THR A 1 115 ? -21.612 0.025 33.267 1.00 84.75 115 THR A CA 1
ATOM 1040 C C . THR A 1 115 ? -21.500 0.629 34.648 1.00 84.75 115 THR A C 1
ATOM 1042 O O . THR A 1 115 ? -22.459 0.507 35.389 1.00 84.75 115 THR A O 1
ATOM 1045 N N . TYR A 1 116 ? -20.422 1.326 35.002 1.00 84.88 116 TYR A N 1
ATOM 1046 C CA . TYR A 1 116 ? -20.275 1.934 36.321 1.00 84.88 116 TYR A CA 1
ATOM 1047 C C . TYR A 1 116 ? -21.314 3.027 36.556 1.00 84.88 116 TYR A C 1
ATOM 1049 O O . TYR A 1 116 ? -22.029 2.977 37.546 1.00 84.88 116 TYR A O 1
ATOM 1057 N N . ILE A 1 117 ? -21.456 3.985 35.639 1.00 83.69 117 ILE A N 1
ATOM 1058 C CA . ILE A 1 117 ? -22.436 5.068 35.767 1.00 83.69 117 ILE A CA 1
ATOM 1059 C C . ILE A 1 117 ? -23.849 4.503 35.718 1.00 83.69 117 ILE A C 1
ATOM 1061 O O . ILE A 1 117 ? -24.654 4.823 36.585 1.00 83.69 117 ILE A O 1
ATOM 1065 N N . HIS A 1 118 ? -24.158 3.649 34.742 1.00 85.25 118 HIS A N 1
ATOM 1066 C CA . HIS A 1 118 ? -25.479 3.050 34.629 1.00 85.25 118 HIS A CA 1
ATOM 1067 C C . HIS A 1 118 ? -25.786 2.223 35.867 1.00 85.25 118 HIS A C 1
ATOM 1069 O O . HIS A 1 118 ? -26.804 2.458 36.489 1.00 85.25 118 HIS A O 1
ATOM 1075 N N . THR A 1 119 ? -24.931 1.287 36.277 1.00 83.94 119 THR A N 1
ATOM 1076 C CA . THR A 1 119 ? -25.195 0.485 37.478 1.00 83.94 119 THR A CA 1
ATOM 1077 C C . THR A 1 119 ? -25.249 1.355 38.715 1.00 83.94 119 THR A C 1
ATOM 1079 O O . THR A 1 119 ? -26.214 1.226 39.445 1.00 83.94 119 THR A O 1
ATOM 1082 N N . TYR A 1 120 ? -24.315 2.272 38.950 1.00 84.25 120 TYR A N 1
ATOM 1083 C CA . TYR A 1 120 ? -24.319 3.106 40.147 1.00 84.25 120 TYR A CA 1
ATOM 1084 C C . TYR A 1 120 ? -25.541 4.018 40.195 1.00 84.25 120 TYR A C 1
ATOM 1086 O O . TYR A 1 120 ? -26.291 3.969 41.159 1.00 84.25 120 TYR A O 1
ATOM 1094 N N . ILE A 1 121 ? -25.798 4.804 39.148 1.00 82.31 121 ILE A N 1
ATOM 1095 C CA . ILE A 1 121 ? -26.940 5.722 39.114 1.00 82.31 121 ILE A CA 1
ATOM 1096 C C . ILE A 1 121 ? -28.245 4.938 39.087 1.00 82.31 121 ILE A C 1
ATOM 1098 O O . ILE A 1 121 ? -29.124 5.215 39.896 1.00 82.31 121 ILE A O 1
ATOM 1102 N N . HIS A 1 122 ? -28.383 3.952 38.198 1.00 83.00 122 HIS A N 1
ATOM 1103 C CA . HIS A 1 122 ? -29.604 3.160 38.115 1.00 83.00 122 HIS A CA 1
ATOM 1104 C C . HIS A 1 122 ? -29.834 2.426 39.423 1.00 83.00 122 HIS A C 1
ATOM 1106 O O . HIS A 1 122 ? -30.890 2.591 40.002 1.00 83.00 122 HIS A O 1
ATOM 1112 N N . THR A 1 123 ? -28.884 1.644 39.937 1.00 82.12 123 THR A N 1
ATOM 1113 C CA . THR A 1 123 ? -29.110 0.924 41.197 1.00 82.12 123 THR A CA 1
ATOM 1114 C C . THR A 1 123 ? -29.310 1.886 42.347 1.00 82.12 123 THR A C 1
ATOM 1116 O O . THR A 1 123 ? -30.272 1.693 43.065 1.00 82.12 123 THR A O 1
ATOM 1119 N N . TYR A 1 124 ? -28.514 2.939 42.515 1.00 82.25 124 TYR A N 1
ATOM 1120 C CA . TYR A 1 124 ? -28.670 3.847 43.647 1.00 82.25 124 TYR A CA 1
ATOM 1121 C C . TYR A 1 124 ? -29.986 4.613 43.578 1.00 82.25 124 TYR A C 1
ATOM 1123 O O . TYR A 1 124 ? -30.757 4.562 44.524 1.00 82.25 124 TYR A O 1
ATOM 1131 N N . ILE A 1 125 ? -30.298 5.266 42.457 1.00 81.31 125 ILE A N 1
ATOM 1132 C CA . ILE A 1 125 ? -31.544 6.027 42.315 1.00 81.31 125 ILE A CA 1
ATOM 1133 C C . ILE A 1 125 ? -32.742 5.087 42.309 1.00 81.31 125 ILE A C 1
ATOM 1135 O O . ILE A 1 125 ? -33.688 5.319 43.053 1.00 81.31 125 ILE A O 1
ATOM 1139 N N . HIS A 1 126 ? -32.714 4.017 41.512 1.00 82.38 126 HIS A N 1
ATOM 1140 C CA . HIS A 1 126 ? -33.818 3.064 41.464 1.00 82.38 126 HIS A CA 1
ATOM 1141 C C . HIS A 1 126 ? -34.012 2.426 42.828 1.00 82.38 126 HIS A C 1
ATOM 1143 O O . HIS A 1 126 ? -35.113 2.475 43.340 1.00 82.38 126 HIS A O 1
ATOM 1149 N N . THR A 1 127 ? -32.984 1.849 43.455 1.00 81.19 127 THR A N 1
ATOM 1150 C CA . THR A 1 127 ? -33.165 1.233 44.775 1.00 81.19 127 THR A CA 1
ATOM 1151 C C . THR A 1 127 ? -33.537 2.268 45.812 1.00 81.19 127 THR A C 1
ATOM 1153 O O . THR A 1 127 ? -34.489 2.014 46.524 1.00 81.19 127 THR A O 1
ATOM 1156 N N . TYR A 1 128 ? -32.903 3.434 45.889 1.00 81.62 128 TYR A N 1
ATOM 1157 C CA . TYR A 1 128 ? -33.234 4.429 46.904 1.00 81.62 128 TYR A CA 1
ATOM 1158 C C . TYR A 1 128 ? -34.650 4.967 46.726 1.00 81.62 128 TYR A C 1
ATOM 1160 O O . TYR A 1 128 ? -35.440 4.892 47.655 1.00 81.62 128 TYR A O 1
ATOM 1168 N N . ILE A 1 129 ? -35.015 5.440 45.533 1.00 80.69 129 ILE A N 1
ATOM 1169 C CA . ILE A 1 129 ? -36.357 5.973 45.276 1.00 80.69 129 ILE A CA 1
ATOM 1170 C C . ILE A 1 129 ? -37.393 4.859 45.361 1.00 80.69 129 ILE A C 1
ATOM 1172 O O . ILE A 1 129 ? -38.390 5.023 46.055 1.00 80.69 129 ILE A O 1
ATOM 1176 N N . HIS A 1 130 ? -37.175 3.722 44.699 1.00 80.88 130 HIS A N 1
ATOM 1177 C CA . HIS A 1 130 ? -38.124 2.616 44.736 1.00 80.88 130 HIS A CA 1
ATOM 1178 C C . HIS A 1 130 ? -38.268 2.094 46.155 1.00 80.88 130 HIS A C 1
ATOM 1180 O O . HIS A 1 130 ? -39.385 1.992 46.627 1.00 80.88 130 HIS A O 1
ATOM 1186 N N . THR A 1 131 ? -37.187 1.776 46.869 1.00 80.69 131 THR A N 1
ATOM 1187 C CA . THR A 1 131 ? -37.309 1.287 48.248 1.00 80.69 131 THR A CA 1
ATOM 1188 C C . THR A 1 131 ? -37.887 2.351 49.150 1.00 80.69 131 THR A C 1
ATOM 1190 O O . THR A 1 131 ? -38.796 2.010 49.882 1.00 80.69 131 THR A O 1
ATOM 1193 N N . TYR A 1 132 ? -37.467 3.613 49.089 1.00 80.62 132 TYR A N 1
ATOM 1194 C CA . TYR A 1 132 ? -37.998 4.655 49.964 1.00 80.62 132 TYR A CA 1
ATOM 1195 C C . TYR A 1 132 ? -39.473 4.923 49.687 1.00 80.62 132 TYR A C 1
ATOM 1197 O O . TYR A 1 132 ? -40.275 4.848 50.604 1.00 80.62 132 TYR A O 1
ATOM 1205 N N . ILE A 1 133 ? -39.864 5.162 48.434 1.00 79.50 133 ILE A N 1
ATOM 1206 C CA . ILE A 1 133 ? -41.266 5.406 48.076 1.00 79.50 133 ILE A CA 1
ATOM 1207 C C . ILE A 1 133 ? -42.098 4.153 48.315 1.00 79.50 133 ILE A C 1
ATOM 1209 O O . ILE A 1 133 ? -43.141 4.240 48.951 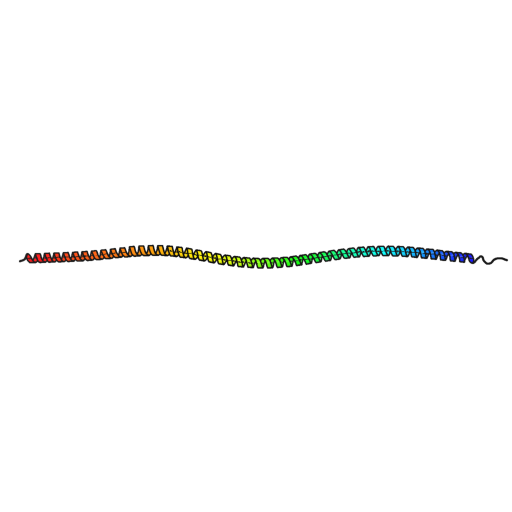1.00 79.50 133 ILE A O 1
ATOM 1213 N N . HIS A 1 134 ? -41.653 2.986 47.847 1.00 79.56 134 HIS A N 1
ATOM 1214 C CA . HIS A 1 134 ? -42.390 1.744 48.046 1.00 79.56 134 HIS A CA 1
ATOM 1215 C C . HIS A 1 134 ? -42.511 1.435 49.529 1.00 79.56 134 HIS A C 1
ATOM 1217 O O . HIS A 1 134 ? -43.614 1.218 49.990 1.00 79.56 134 HIS A O 1
ATOM 1223 N N . THR A 1 135 ? -41.426 1.428 50.304 1.00 78.38 135 THR A N 1
ATOM 1224 C CA . THR A 1 135 ? -41.522 1.153 51.743 1.00 78.38 135 THR A CA 1
ATOM 1225 C C . THR A 1 135 ? -42.321 2.224 52.448 1.00 78.38 135 THR A C 1
ATOM 1227 O O . THR A 1 135 ? -43.209 1.844 53.187 1.00 78.38 135 THR A O 1
ATOM 1230 N N . TYR A 1 136 ? -42.102 3.514 52.207 1.00 79.00 136 TYR A N 1
ATOM 1231 C CA . TYR A 1 136 ? -42.840 4.580 52.880 1.00 79.00 136 TYR A CA 1
ATOM 1232 C C . TYR A 1 136 ? -44.326 4.538 52.538 1.00 79.00 136 TYR A C 1
ATOM 1234 O O . TYR A 1 136 ? -45.140 4.444 53.443 1.00 79.00 136 TYR A O 1
ATOM 1242 N N . ILE A 1 137 ? -44.700 4.530 51.256 1.00 77.25 137 ILE A N 1
ATOM 1243 C CA . ILE A 1 137 ? -46.107 4.480 50.844 1.00 77.25 137 ILE A CA 1
ATOM 1244 C C . ILE A 1 137 ? -46.732 3.150 51.254 1.00 77.25 137 ILE A C 1
ATOM 1246 O O . ILE A 1 137 ? -47.805 3.151 51.846 1.00 77.25 137 ILE A O 1
ATOM 1250 N N . HIS A 1 138 ? -46.080 2.019 50.981 1.00 77.38 138 HIS A N 1
ATOM 1251 C CA . HIS A 1 138 ? -46.626 0.714 51.334 1.00 77.38 138 HIS A CA 1
ATOM 1252 C C . HIS A 1 138 ? -46.763 0.582 52.841 1.00 77.38 138 HIS A C 1
ATOM 1254 O O . HIS A 1 138 ? -47.839 0.240 53.298 1.00 77.38 138 HIS A O 1
ATOM 1260 N N . THR A 1 139 ? -45.722 0.850 53.633 1.00 75.25 139 THR A N 1
ATOM 1261 C CA . THR A 1 139 ? -45.846 0.757 55.093 1.00 75.25 139 THR A CA 1
ATOM 1262 C C . THR A 1 139 ? -46.829 1.780 55.606 1.00 75.25 139 THR A C 1
ATOM 1264 O O . THR A 1 139 ? -47.757 1.353 56.259 1.00 75.25 139 THR A O 1
ATOM 1267 N N . TYR A 1 140 ? -46.720 3.064 55.270 1.00 76.12 140 TYR A N 1
ATOM 1268 C CA . TYR A 1 140 ? -47.611 4.093 55.799 1.00 76.12 140 TYR A CA 1
ATOM 1269 C C . TYR A 1 140 ? -49.071 3.848 55.425 1.00 76.12 140 TYR A C 1
ATOM 1271 O O . TYR A 1 140 ? -49.917 3.824 56.306 1.00 76.12 140 TYR A O 1
ATOM 1279 N N . ILE A 1 141 ? -49.393 3.609 54.152 1.00 75.12 141 ILE A N 1
ATOM 1280 C CA . ILE A 1 141 ? -50.780 3.355 53.740 1.00 75.12 141 ILE A CA 1
ATOM 1281 C C . ILE A 1 141 ? -51.266 2.020 54.303 1.00 75.12 141 ILE A C 1
ATOM 1283 O O . ILE A 1 141 ? -52.371 1.957 54.836 1.00 75.12 141 ILE A O 1
ATOM 1287 N N . HIS A 1 142 ? -50.463 0.956 54.215 1.00 75.44 142 HIS A N 1
ATOM 1288 C CA . HIS A 1 142 ? -50.881 -0.353 54.704 1.00 75.44 142 HIS A CA 1
ATOM 1289 C C . HIS A 1 142 ? -51.059 -0.343 56.218 1.00 75.44 142 HIS A C 1
ATOM 1291 O O . HIS A 1 142 ? -52.099 -0.773 56.691 1.00 75.44 142 HIS A O 1
ATOM 1297 N N . THR A 1 143 ? -50.098 0.144 57.005 1.00 73.31 143 THR A N 1
ATOM 1298 C CA . THR A 1 143 ? -50.264 0.198 58.459 1.00 73.31 143 THR A CA 1
ATOM 1299 C C . THR A 1 143 ? -51.313 1.216 58.844 1.00 73.31 143 THR A C 1
ATOM 1301 O O . THR A 1 143 ? -52.183 0.857 59.618 1.00 73.31 143 THR A O 1
ATOM 1304 N N . TYR A 1 144 ? -51.327 2.430 58.305 1.00 74.81 144 TYR A N 1
ATOM 1305 C CA . TYR A 1 144 ? -52.315 3.419 58.730 1.00 74.81 144 TYR A CA 1
ATOM 1306 C C . TYR A 1 144 ? -53.738 2.950 58.417 1.00 74.81 144 TYR A C 1
ATOM 1308 O O . TYR A 1 144 ? -54.532 2.797 59.335 1.00 74.81 144 TYR A O 1
ATOM 1316 N N . ILE A 1 145 ? -54.040 2.581 57.168 1.00 73.31 145 ILE A N 1
ATOM 1317 C CA . ILE A 1 145 ? -55.397 2.154 56.796 1.00 73.31 145 ILE A CA 1
ATOM 1318 C C . ILE A 1 145 ? -55.764 0.823 57.452 1.00 73.31 145 IL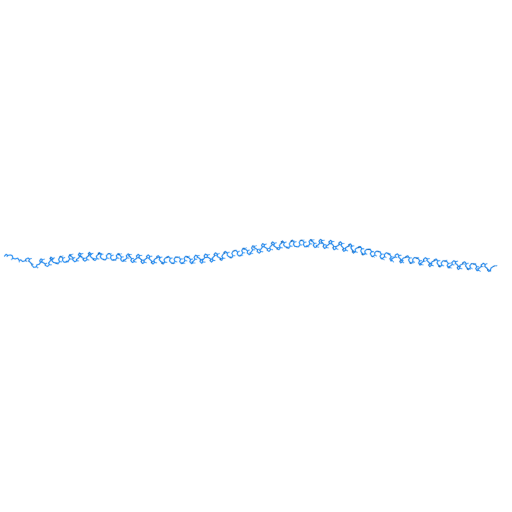E A C 1
ATOM 1320 O O . ILE A 1 145 ? -56.895 0.656 57.898 1.00 73.31 145 ILE A O 1
ATOM 1324 N N . HIS A 1 146 ? -54.854 -0.152 57.508 1.00 74.12 146 HIS A N 1
ATOM 1325 C CA . HIS A 1 146 ? -55.192 -1.457 58.075 1.00 74.12 146 HIS A CA 1
ATOM 1326 C C . HIS A 1 146 ? -55.323 -1.404 59.596 1.00 74.12 146 HIS A C 1
ATOM 1328 O O . HIS A 1 146 ? -56.184 -2.088 60.146 1.00 74.12 146 HIS A O 1
ATOM 1334 N N . THR A 1 147 ? -54.489 -0.615 60.277 1.00 71.94 147 THR A N 1
ATOM 1335 C CA . THR A 1 147 ? -54.546 -0.493 61.737 1.00 71.94 147 THR A CA 1
ATOM 1336 C C . THR A 1 147 ? -55.757 0.333 62.129 1.00 71.94 147 THR A C 1
ATOM 1338 O O . THR A 1 147 ? -56.562 -0.184 62.886 1.00 71.94 147 THR A O 1
ATOM 1341 N N . ASP A 1 148 ? -55.955 1.513 61.532 1.00 75.81 148 ASP A N 1
ATOM 1342 C CA . ASP A 1 148 ? -57.095 2.405 61.793 1.00 75.81 148 ASP A CA 1
ATOM 1343 C C . ASP A 1 148 ? -58.430 1.681 61.578 1.00 75.81 148 ASP A C 1
ATOM 1345 O O . ASP A 1 148 ? -59.260 1.571 62.480 1.00 75.81 148 ASP A O 1
ATOM 1349 N N . ARG A 1 149 ? -58.565 1.004 60.433 1.00 73.31 149 ARG A N 1
ATOM 1350 C CA . ARG A 1 149 ? -59.761 0.225 60.103 1.00 73.31 149 ARG A CA 1
ATOM 1351 C C . ARG A 1 149 ? -59.937 -1.020 60.979 1.00 73.31 149 ARG A C 1
ATOM 1353 O O . ARG A 1 149 ? -61.060 -1.504 61.121 1.00 73.31 149 ARG A O 1
ATOM 1360 N N . GLN A 1 150 ? -58.865 -1.584 61.542 1.00 74.25 150 GLN A N 1
ATOM 1361 C CA . GLN A 1 150 ? -58.974 -2.648 62.545 1.00 74.25 150 GLN A CA 1
ATOM 1362 C C . GLN A 1 150 ? -59.379 -2.101 63.913 1.00 74.25 150 GLN A C 1
ATOM 1364 O O . GLN A 1 150 ? -60.219 -2.726 64.561 1.00 74.25 150 GLN A O 1
ATOM 1369 N N . THR A 1 151 ? -58.822 -0.968 64.344 1.00 71.25 151 THR A N 1
ATOM 1370 C CA . THR A 1 151 ? -59.170 -0.320 65.613 1.00 71.25 151 THR A CA 1
ATOM 1371 C C . THR A 1 151 ? -60.606 0.166 65.611 1.00 71.25 151 THR A C 1
ATOM 1373 O O . THR A 1 151 ? -61.327 -0.176 66.544 1.00 71.25 151 THR A O 1
ATOM 1376 N N . ASP A 1 152 ? -61.071 0.834 64.557 1.00 77.00 152 ASP A N 1
ATOM 1377 C CA . ASP A 1 152 ? -62.471 1.260 64.438 1.00 77.00 152 ASP A CA 1
ATOM 1378 C C . ASP A 1 152 ? -63.405 0.057 64.523 1.00 77.00 152 ASP A C 1
ATOM 1380 O O . ASP A 1 152 ? -64.299 -0.012 65.363 1.00 77.00 152 ASP A O 1
ATOM 1384 N N . ARG A 1 153 ? -63.117 -0.990 63.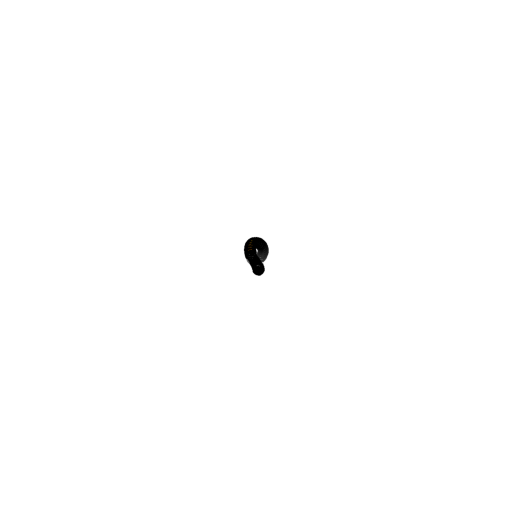743 1.00 80.31 153 ARG A N 1
ATOM 1385 C CA . ARG A 1 153 ? -63.950 -2.195 63.713 1.00 80.31 153 ARG A CA 1
ATOM 1386 C C . ARG A 1 153 ? -63.950 -2.969 65.035 1.00 80.31 153 ARG A C 1
ATOM 1388 O O . ARG A 1 153 ? -64.919 -3.673 65.324 1.00 80.31 153 ARG A O 1
ATOM 1395 N N . GLN A 1 154 ? -62.866 -2.914 65.809 1.00 77.19 154 GLN A N 1
ATOM 1396 C CA . GLN A 1 154 ? -62.811 -3.498 67.153 1.00 77.19 154 GLN A CA 1
ATOM 1397 C C . GLN A 1 154 ? -63.550 -2.636 68.179 1.00 77.19 154 GLN A C 1
ATOM 1399 O O . GLN A 1 154 ? -64.246 -3.195 69.028 1.00 77.19 154 GLN A O 1
ATOM 1404 N N . THR A 1 155 ? -63.425 -1.314 68.075 1.00 73.69 155 THR A N 1
ATOM 1405 C CA . THR A 1 155 ? -64.054 -0.343 68.976 1.00 73.69 155 THR A CA 1
ATOM 1406 C C . THR A 1 155 ? -65.567 -0.359 68.804 1.00 73.69 155 THR A C 1
ATOM 1408 O O . THR A 1 155 ? -66.273 -0.523 69.797 1.00 73.69 155 THR A O 1
ATOM 1411 N N . ASP A 1 156 ? -66.067 -0.338 67.567 1.00 79.62 156 ASP A N 1
ATOM 1412 C CA . ASP A 1 156 ? -67.496 -0.479 67.265 1.00 79.62 156 ASP A CA 1
ATOM 1413 C C . ASP A 1 156 ? -68.042 -1.791 67.832 1.00 79.62 156 ASP A C 1
ATOM 1415 O O . ASP A 1 156 ? -68.980 -1.800 68.624 1.00 79.62 156 ASP A O 1
ATOM 1419 N N . ARG A 1 157 ? -67.373 -2.919 67.547 1.00 82.56 157 ARG A N 1
ATOM 1420 C CA . ARG A 1 157 ? -67.792 -4.229 68.074 1.00 82.56 157 ARG A CA 1
ATOM 1421 C C . ARG A 1 157 ? -67.817 -4.295 69.594 1.00 82.56 157 ARG A C 1
ATOM 1423 O O . ARG A 1 157 ? -68.651 -5.014 70.140 1.00 82.56 157 ARG A O 1
ATOM 1430 N N . GLN A 1 158 ? -66.859 -3.671 70.277 1.00 78.38 158 GLN A N 1
ATOM 1431 C CA . GLN A 1 158 ? -66.836 -3.649 71.739 1.00 78.38 158 GLN A CA 1
ATOM 1432 C C . GLN A 1 158 ? -67.923 -2.738 72.300 1.00 78.38 158 GLN A C 1
ATOM 1434 O O . GLN A 1 158 ? -68.560 -3.123 73.280 1.00 78.38 158 GLN A O 1
ATOM 1439 N N . THR A 1 159 ? -68.145 -1.584 71.673 1.00 74.25 159 THR A N 1
ATOM 1440 C CA . THR A 1 159 ? -69.156 -0.604 72.080 1.00 74.25 159 THR A CA 1
ATOM 1441 C C . THR A 1 159 ? -70.553 -1.185 71.919 1.00 74.25 159 THR A C 1
ATOM 1443 O O . THR A 1 159 ? -71.316 -1.172 72.884 1.00 74.25 159 THR A O 1
ATOM 1446 N N . ASP A 1 160 ? -70.849 -1.812 70.780 1.00 79.69 160 ASP A N 1
ATOM 1447 C CA . ASP A 1 160 ? -72.118 -2.507 70.543 1.00 79.69 160 ASP A CA 1
ATOM 1448 C C . ASP A 1 160 ? -72.327 -3.611 71.584 1.00 79.69 160 ASP A C 1
ATOM 1450 O O . ASP A 1 160 ? -73.326 -3.625 72.296 1.00 79.69 160 ASP A O 1
ATOM 1454 N N . ARG A 1 161 ? -71.325 -4.480 71.798 1.00 83.06 161 ARG A N 1
ATOM 1455 C CA . ARG A 1 161 ? -71.424 -5.555 72.805 1.00 83.06 161 ARG A CA 1
ATOM 1456 C C . ARG A 1 161 ? -71.637 -5.051 74.225 1.00 83.06 161 ARG A C 1
ATOM 1458 O O . ARG A 1 161 ? -72.261 -5.748 75.025 1.00 83.06 161 ARG A O 1
ATOM 1465 N N . GLN A 1 162 ? -71.009 -3.936 74.590 1.00 77.38 162 GLN A N 1
ATOM 1466 C CA . GLN A 1 162 ? -71.158 -3.348 75.918 1.00 77.38 162 GLN A CA 1
ATOM 1467 C C . GLN A 1 162 ? -72.523 -2.686 76.069 1.00 77.38 162 GLN A C 1
ATOM 1469 O O . GLN A 1 162 ? -73.144 -2.868 77.115 1.00 77.38 162 GLN A O 1
ATOM 1474 N N . THR A 1 163 ? -72.988 -1.987 75.035 1.00 73.69 163 THR A N 1
ATOM 1475 C CA . THR A 1 163 ? -74.304 -1.345 74.995 1.00 73.69 163 THR A CA 1
ATOM 1476 C C . THR A 1 163 ? -75.407 -2.388 75.074 1.00 73.69 163 THR A C 1
ATOM 1478 O O . THR A 1 163 ? -76.267 -2.273 75.942 1.00 73.69 163 THR A O 1
ATOM 1481 N N . ASP A 1 164 ? -75.324 -3.460 74.285 1.00 78.06 164 ASP A N 1
ATOM 1482 C CA . ASP A 1 164 ? -76.273 -4.576 74.331 1.00 78.06 164 ASP A CA 1
ATOM 1483 C C . ASP A 1 164 ? -76.279 -5.222 75.720 1.00 78.06 164 ASP A C 1
ATOM 1485 O O . ASP A 1 164 ? -77.315 -5.296 76.371 1.00 78.06 164 ASP A O 1
ATOM 1489 N N . ARG A 1 165 ? -75.103 -5.576 76.267 1.00 81.62 165 ARG A N 1
ATOM 1490 C CA . ARG A 1 165 ? -75.015 -6.160 77.620 1.00 81.62 165 ARG A CA 1
ATOM 1491 C C . ARG A 1 165 ? -75.540 -5.248 78.721 1.00 81.62 165 ARG A C 1
ATOM 1493 O O . ARG A 1 165 ? -76.021 -5.751 79.737 1.00 81.62 165 ARG A O 1
ATOM 1500 N N . GLN A 1 166 ? -75.323 -3.940 78.613 1.00 75.75 166 GLN A N 1
ATOM 1501 C CA . GLN A 1 166 ? -75.812 -2.983 79.602 1.00 75.75 166 GLN A CA 1
ATOM 1502 C C . GLN A 1 166 ? -77.317 -2.793 79.476 1.00 75.75 166 GLN A C 1
ATOM 1504 O O . GLN A 1 166 ? -77.980 -2.772 80.510 1.00 75.75 166 GLN A O 1
ATOM 1509 N N . THR A 1 167 ? -77.828 -2.708 78.248 1.00 72.69 167 THR A N 1
ATOM 1510 C CA . THR A 1 167 ? -79.260 -2.638 77.954 1.00 72.69 167 THR A CA 1
ATOM 1511 C C . THR A 1 167 ? -79.948 -3.878 78.500 1.00 72.69 167 THR A C 1
ATOM 1513 O O . THR A 1 167 ? -80.775 -3.735 79.389 1.00 72.69 167 THR A O 1
ATOM 1516 N N . ASP A 1 168 ? -79.501 -5.079 78.125 1.00 76.81 168 ASP A N 1
ATOM 1517 C CA . ASP A 1 168 ? -80.048 -6.347 78.619 1.00 76.81 168 ASP A CA 1
ATOM 1518 C C . ASP A 1 168 ? -80.035 -6.410 80.152 1.00 76.81 168 ASP A C 1
ATOM 1520 O O . ASP A 1 168 ? -81.062 -6.640 80.780 1.00 76.81 168 ASP A O 1
ATOM 1524 N N . ARG A 1 169 ? -78.899 -6.098 80.798 1.00 77.88 169 ARG A N 1
ATOM 1525 C CA . ARG A 1 169 ? -78.816 -6.084 82.272 1.00 77.88 169 ARG A CA 1
ATOM 1526 C C . ARG A 1 169 ? -79.729 -5.055 82.928 1.00 77.88 169 ARG A C 1
ATOM 1528 O O . ARG A 1 169 ? -80.152 -5.268 84.066 1.00 77.88 169 ARG A O 1
ATOM 1535 N N . GLN A 1 170 ? -79.932 -3.897 82.306 1.00 72.25 170 GLN A N 1
ATOM 1536 C CA . GLN A 1 170 ? -80.827 -2.870 82.832 1.00 72.25 170 GLN A CA 1
ATOM 1537 C C . GLN A 1 170 ? -82.284 -3.274 82.644 1.00 72.25 170 GLN A C 1
ATOM 1539 O O . GLN A 1 170 ? -83.056 -3.112 83.588 1.00 72.25 170 GLN A O 1
ATOM 1544 N N . THR A 1 171 ? -82.633 -3.836 81.489 1.00 69.12 171 THR A N 1
ATOM 1545 C CA . THR A 1 171 ? -83.959 -4.376 81.197 1.00 69.12 171 THR A CA 1
ATOM 1546 C C . THR A 1 171 ? -84.286 -5.518 82.149 1.00 69.12 171 THR A C 1
ATOM 1548 O O . THR A 1 171 ? -85.325 -5.460 82.797 1.00 69.12 171 THR A O 1
ATOM 1551 N N . ASP A 1 172 ? -83.378 -6.472 82.360 1.00 72.38 172 ASP A N 1
ATOM 1552 C CA . ASP A 1 172 ? -83.548 -7.562 83.328 1.00 72.38 172 ASP A CA 1
ATOM 1553 C C . ASP A 1 172 ? -83.739 -7.016 84.748 1.00 72.38 172 ASP A C 1
ATOM 1555 O O . ASP A 1 172 ? -84.732 -7.316 85.400 1.00 72.38 172 ASP A O 1
ATOM 1559 N N . ARG A 1 173 ? -82.866 -6.107 85.213 1.00 72.38 173 ARG A N 1
ATOM 1560 C CA . ARG A 1 173 ? -83.010 -5.488 86.547 1.00 72.38 173 ARG A CA 1
ATOM 1561 C C . ARG A 1 173 ? -84.296 -4.689 86.717 1.00 72.38 173 ARG A C 1
ATOM 1563 O O . ARG A 1 173 ? -84.807 -4.602 87.834 1.00 72.38 173 ARG A O 1
ATOM 1570 N N . GLN A 1 174 ? -84.762 -4.007 85.674 1.00 69.06 174 GLN A N 1
ATOM 1571 C CA . GLN A 1 174 ? -86.026 -3.277 85.717 1.00 69.06 174 GLN A CA 1
ATOM 1572 C C . GLN A 1 174 ? -87.209 -4.238 85.734 1.00 69.06 174 GLN A C 1
ATOM 1574 O O . GLN A 1 174 ? -88.133 -4.008 86.511 1.00 69.06 174 GLN A O 1
ATOM 1579 N N . THR A 1 175 ? -87.145 -5.314 84.951 1.00 64.81 175 THR A N 1
ATOM 1580 C CA . THR A 1 175 ? -88.157 -6.371 84.926 1.00 64.81 175 THR A CA 1
ATOM 1581 C C . THR A 1 175 ? -88.229 -7.048 86.291 1.00 64.81 175 THR A C 1
ATOM 1583 O O . THR A 1 175 ? -89.302 -7.080 86.883 1.00 64.81 175 THR A O 1
ATOM 1586 N N . ASP A 1 176 ? -87.100 -7.449 86.877 1.00 66.75 176 ASP A N 1
ATOM 1587 C CA . ASP A 1 176 ? -87.032 -8.031 88.223 1.00 66.75 176 ASP A CA 1
ATOM 1588 C C . ASP A 1 176 ? -87.583 -7.069 89.283 1.00 66.75 176 ASP A C 1
ATOM 1590 O O . ASP A 1 176 ? -88.465 -7.435 90.053 1.00 66.75 176 ASP A O 1
ATOM 1594 N N . ARG A 1 177 ? -87.163 -5.793 89.279 1.00 64.81 177 ARG A N 1
ATOM 1595 C CA . ARG A 1 177 ? -87.693 -4.787 90.223 1.00 64.81 177 ARG A CA 1
ATOM 1596 C C . ARG A 1 177 ? -89.186 -4.527 90.064 1.00 64.81 177 ARG A C 1
ATOM 1598 O O . ARG A 1 177 ? -89.841 -4.197 91.052 1.00 64.81 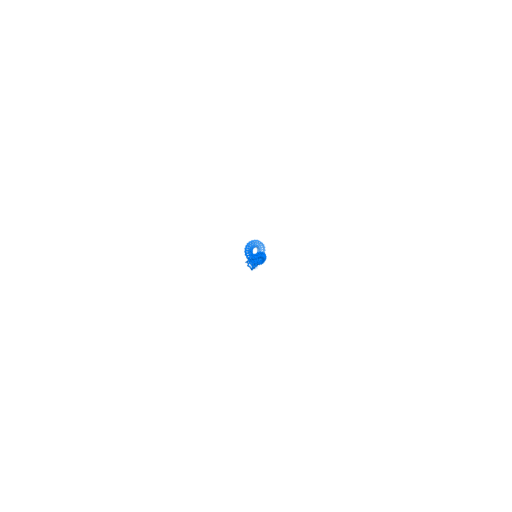177 ARG A O 1
ATOM 1605 N N . GLN A 1 178 ? -89.711 -4.573 88.842 1.00 60.34 178 GLN A N 1
ATOM 1606 C CA . GLN A 1 178 ? -91.146 -4.442 88.603 1.00 60.34 178 GLN A CA 1
ATOM 1607 C C . GLN A 1 178 ? -91.886 -5.690 89.081 1.00 60.34 178 GLN A C 1
ATOM 1609 O O . GLN A 1 178 ? -92.910 -5.545 89.739 1.00 60.34 178 GLN A O 1
ATOM 1614 N N . THR A 1 179 ? -91.331 -6.880 88.851 1.00 59.16 179 THR A N 1
ATOM 1615 C CA . THR A 1 179 ? -91.894 -8.152 89.323 1.00 59.16 179 THR A CA 1
ATOM 1616 C C . THR A 1 179 ? -91.933 -8.198 90.854 1.00 59.16 179 THR A C 1
ATOM 1618 O O . THR A 1 179 ? -92.991 -8.466 91.420 1.00 59.16 179 THR A O 1
ATOM 1621 N N . ASP A 1 180 ? -90.843 -7.799 91.520 1.00 58.56 180 ASP A N 1
ATOM 1622 C CA . ASP A 1 180 ? -90.738 -7.720 92.982 1.00 58.56 180 ASP A CA 1
ATOM 1623 C C . ASP A 1 180 ? -91.717 -6.696 93.582 1.00 58.56 180 ASP A C 1
ATOM 1625 O O . ASP A 1 180 ? -92.407 -6.978 94.566 1.00 58.56 180 ASP A O 1
ATOM 1629 N N . ARG A 1 181 ? -91.851 -5.514 92.957 1.00 57.31 181 ARG A N 1
ATOM 1630 C CA . ARG A 1 181 ? -92.857 -4.514 93.360 1.00 57.31 181 ARG A CA 1
ATOM 1631 C C . ARG A 1 181 ? -94.286 -5.004 93.153 1.00 57.31 181 ARG A C 1
ATOM 1633 O O . ARG A 1 181 ? -95.155 -4.629 93.932 1.00 57.31 181 ARG A O 1
ATOM 1640 N N . GLN A 1 182 ? -94.546 -5.816 92.132 1.00 55.44 182 GLN A N 1
ATOM 1641 C CA . GLN A 1 182 ? -95.868 -6.399 91.914 1.00 55.44 182 GLN A CA 1
ATOM 1642 C C . GLN A 1 182 ? -96.194 -7.468 92.972 1.00 55.44 182 GLN A C 1
ATOM 1644 O O . GLN A 1 182 ? -97.355 -7.608 93.353 1.00 55.44 182 GLN A O 1
ATOM 1649 N N . THR A 1 183 ? -95.192 -8.199 93.475 1.00 54.00 183 THR A N 1
ATOM 1650 C CA . THR A 1 183 ? -95.376 -9.198 94.542 1.00 54.00 183 THR A CA 1
ATOM 1651 C C . THR A 1 183 ? -95.571 -8.598 95.935 1.00 54.00 183 THR A C 1
ATOM 1653 O O . THR A 1 183 ? -96.276 -9.206 96.737 1.00 54.00 183 THR A O 1
ATOM 1656 N N . ASP A 1 184 ? -95.035 -7.406 96.214 1.00 51.88 184 ASP A N 1
ATOM 1657 C CA . ASP A 1 184 ? -95.211 -6.724 97.512 1.00 51.88 184 ASP A CA 1
ATOM 1658 C C . ASP A 1 184 ? -96.536 -5.947 97.634 1.00 51.88 184 ASP A C 1
ATOM 1660 O O . ASP A 1 184 ? -96.972 -5.639 98.737 1.00 51.88 184 ASP A O 1
ATOM 1664 N N . VAL A 1 185 ? -97.211 -5.641 96.519 1.00 51.50 185 VAL A N 1
ATOM 1665 C CA . VAL A 1 185 ? -98.509 -4.929 96.517 1.00 51.50 185 VAL A CA 1
ATOM 1666 C C . VAL A 1 185 ? -99.707 -5.884 96.686 1.00 51.50 185 VAL A C 1
ATOM 1668 O O . VAL A 1 185 ? -100.824 -5.436 96.927 1.00 51.50 185 VAL A O 1
ATOM 1671 N N . ASN A 1 186 ? -99.489 -7.202 96.615 1.00 48.25 186 ASN A N 1
ATOM 1672 C CA . ASN A 1 186 ? -100.532 -8.231 96.741 1.00 48.25 186 ASN A CA 1
ATOM 1673 C C . ASN A 1 186 ? -100.485 -9.022 98.071 1.00 48.25 186 ASN A C 1
ATOM 1675 O O . ASN A 1 186 ? -100.955 -10.162 98.128 1.00 48.25 186 ASN A O 1
ATOM 1679 N N . LYS A 1 187 ? -99.952 -8.432 99.144 1.00 43.81 187 LYS A N 1
ATOM 1680 C CA . LYS A 1 187 ? -100.071 -8.926 100.528 1.00 43.81 187 LYS A CA 1
ATOM 1681 C C . LYS A 1 187 ? -100.602 -7.831 101.440 1.00 43.81 187 LYS A C 1
ATOM 1683 O O . LYS A 1 187 ? -101.347 -8.200 102.373 1.00 43.81 187 LYS A O 1
#

Sequence (187 aa):
MHPFIHPSIHPSIHTYIHTNIHTYIHTYIHTYIHTYIHTYIHTYIHTYIHTYIHTYIHTYIHTYIHTYIHTYIHTYIHTYIHTYIHTYIHTYIHTYIHTYIHTYIHTYIHTYIHTYIHTYIHTYIHTYIHTYIHTYIHTYIHTYIHTDRQTDRQTDRQTDRQTDRQTDRQTDRQTDRQTDRQTDVNK

Foldseek 3Di:
DDDDPPPPPVVVVVVVVCVVVCCVCCVVCCCVCCCCVVCVVVVVCCCVVVVVVVVCCVCCCCCCVVVVVCCVVVVVVCCVVVVCCCCVCCCVVVCCCCCCVVCCCCVVVVCVVVVCCCCCCCCCVVCVVVVCCCVCCVVCVVCVVVVVVVVVVVVVVVVVVVVVVVVVVVVVVVVVVVVVVVVVVPD

Radius of gyration: 75.65 Å; chains: 1; bounding box: 191×20×193 Å

Secondary structure (DSSP, 8-state):
---S-SSSHHHHHHHHHHHHHHHHHHHHHHHHHHHHHHHHHHHHHHHHHHHHHHHHHHHHHHHHHHHHHHHHHHHHHHHHHHHHHHHHHHHHHHHHHHHHHHHHHHHHHHHHHHHHHHHHHHHHHHHHHHHHHHHHHHHHHHHHHHHHHHHHHHHHHHHHHHHHHHHHHHHHHHHHHHHHHHHHTT-

InterPro domains:
  IPR051860 Plasmodium Circumsporozoite Invasion Protein [PTHR44826] (2-146)

Organism: Dreissena polymorpha (NCBI:txid45954)

pLDDT: mean 78.91, std 10.55, range [43.5, 90.38]